Protein AF-A0A4V6J2V9-F1 (afdb_monomer)

Mean predicted aligned error: 12.02 Å

Foldseek 3Di:
DDDDDPPDDPPDDDDDDDDDDDCVPPPPPPPQDEAEAEFEAFPQADDDAQDKDWDQALVVVCNRRNAQGPSSVVRVVVCVVPNDHGYIYHYDYDDPVPWDWFKDKDFPPFADCAWDWKWKAWQNDTQIDTHHSPQGLLNVLVRSQVSVVVRRNHQWHWDQDPVDSNMIMITGSGTDDVQQAIWMFIDDPPDGTDTDGGHDDD

Radius of gyration: 27.89 Å; Cα contacts (8 Å, |Δi|>4): 359; chains: 1; bounding box: 70×54×83 Å

Structure (mmCIF, N/CA/C/O backbone):
data_AF-A0A4V6J2V9-F1
#
_entry.id   AF-A0A4V6J2V9-F1
#
loop_
_atom_site.group_PDB
_atom_site.id
_atom_site.type_symbol
_atom_site.label_atom_id
_atom_site.label_alt_id
_atom_site.label_comp_id
_atom_site.label_asym_id
_atom_site.label_entity_id
_atom_site.label_seq_id
_atom_site.pdbx_PDB_ins_code
_atom_site.Cartn_x
_atom_site.Cartn_y
_atom_site.Cartn_z
_atom_site.occupancy
_atom_site.B_iso_or_equiv
_atom_site.auth_seq_id
_atom_site.auth_comp_id
_atom_site.auth_asym_id
_atom_site.auth_atom_id
_atom_site.pdbx_PDB_model_num
ATOM 1 N N . MET A 1 1 ? 27.457 -11.427 -58.465 1.00 51.00 1 MET A N 1
ATOM 2 C CA . MET A 1 1 ? 27.969 -10.729 -57.265 1.00 51.00 1 MET A CA 1
ATOM 3 C C . MET A 1 1 ? 28.686 -11.756 -56.409 1.00 51.00 1 MET A C 1
ATOM 5 O O . MET A 1 1 ? 28.103 -12.801 -56.154 1.00 51.00 1 MET A O 1
ATOM 9 N N . THR A 1 2 ? 29.940 -11.503 -56.043 1.00 68.25 2 THR A N 1
ATOM 10 C CA . THR A 1 2 ? 30.740 -12.388 -55.181 1.00 68.25 2 THR A CA 1
ATOM 11 C C . THR A 1 2 ? 30.520 -11.987 -53.728 1.00 68.25 2 THR A C 1
ATOM 13 O O . THR A 1 2 ? 30.560 -10.797 -53.429 1.00 68.25 2 THR A O 1
ATOM 16 N N . VAL A 1 3 ? 30.295 -12.952 -52.836 1.00 69.12 3 VAL A N 1
ATOM 17 C CA . VAL A 1 3 ? 30.272 -12.712 -51.385 1.00 69.12 3 VAL A CA 1
ATOM 18 C C . VAL A 1 3 ? 31.686 -12.979 -50.856 1.00 69.12 3 VAL A C 1
ATOM 20 O O . VAL A 1 3 ? 32.130 -14.126 -50.922 1.00 69.12 3 VAL A O 1
ATOM 23 N N . PRO A 1 4 ? 32.442 -11.954 -50.421 1.00 79.19 4 PRO A N 1
ATOM 24 C CA . PRO A 1 4 ? 33.785 -12.152 -49.889 1.00 79.19 4 PRO A CA 1
ATOM 25 C C . PRO A 1 4 ? 33.728 -12.787 -48.492 1.00 79.19 4 PRO A C 1
ATOM 27 O O . PRO A 1 4 ? 32.912 -12.396 -47.660 1.00 79.19 4 PRO A O 1
ATOM 30 N N . PHE A 1 5 ? 34.624 -13.737 -48.221 1.00 80.94 5 PHE A N 1
ATOM 31 C CA . PHE A 1 5 ? 34.831 -14.262 -46.870 1.00 80.94 5 PHE A CA 1
ATOM 32 C C . PHE A 1 5 ? 35.566 -13.224 -46.022 1.00 80.94 5 PHE A C 1
ATOM 34 O O . PHE A 1 5 ? 36.560 -12.649 -46.469 1.00 80.94 5 PHE A O 1
ATOM 41 N N . SER A 1 6 ? 35.086 -12.984 -44.804 1.00 81.19 6 SER A N 1
ATOM 42 C CA . SER A 1 6 ? 35.698 -12.016 -43.887 1.00 81.19 6 SER A CA 1
ATOM 43 C C . SER A 1 6 ? 36.684 -12.676 -42.927 1.00 81.19 6 SER A C 1
ATOM 45 O O . SER A 1 6 ? 37.600 -12.013 -42.442 1.00 81.19 6 SER A O 1
ATOM 47 N N . ARG A 1 7 ? 36.522 -13.977 -42.649 1.00 82.69 7 ARG A N 1
ATOM 48 C CA . ARG A 1 7 ? 37.338 -14.714 -41.671 1.00 82.69 7 ARG A CA 1
ATOM 49 C C . ARG A 1 7 ? 38.039 -15.936 -42.240 1.00 82.69 7 ARG A C 1
ATOM 51 O O . ARG A 1 7 ? 39.027 -16.357 -41.647 1.00 82.69 7 ARG A O 1
ATOM 58 N N . VAL A 1 8 ? 37.572 -16.504 -43.355 1.00 85.56 8 VAL A N 1
ATOM 59 C CA . VAL A 1 8 ? 38.273 -17.610 -44.034 1.00 85.56 8 VAL A CA 1
ATOM 60 C C . VAL A 1 8 ? 39.387 -17.037 -44.923 1.00 85.56 8 VAL A C 1
ATOM 62 O O . VAL A 1 8 ? 39.084 -16.372 -45.916 1.00 85.56 8 VAL A O 1
ATOM 65 N N . PRO A 1 9 ? 40.677 -17.278 -44.613 1.00 83.75 9 PRO A N 1
ATOM 66 C CA . PRO A 1 9 ? 41.780 -16.729 -45.397 1.00 83.75 9 PRO A CA 1
ATOM 67 C C . PRO A 1 9 ? 41.866 -17.363 -46.792 1.00 83.75 9 PRO A C 1
ATOM 69 O O . PRO A 1 9 ? 41.878 -18.585 -46.931 1.00 83.75 9 PRO A O 1
ATOM 72 N N . GLY A 1 10 ? 42.024 -16.546 -47.838 1.00 80.69 10 GLY A N 1
ATOM 73 C CA . GLY A 1 10 ? 42.138 -17.031 -49.226 1.00 80.69 10 GLY A CA 1
ATOM 74 C C . GLY A 1 10 ? 43.414 -17.836 -49.533 1.00 80.69 10 GLY A C 1
ATOM 75 O O . GLY A 1 10 ? 43.549 -18.426 -50.606 1.00 80.69 10 GLY A O 1
ATOM 76 N N . ASN A 1 11 ? 44.372 -17.874 -48.605 1.00 84.25 11 ASN A N 1
ATOM 77 C CA . ASN A 1 11 ? 45.610 -18.642 -48.722 1.00 84.25 11 ASN A CA 1
ATOM 78 C C . ASN A 1 11 ? 45.547 -20.027 -48.051 1.00 84.25 11 ASN A C 1
ATOM 80 O O . ASN A 1 11 ? 46.563 -20.721 -48.030 1.00 84.25 11 ASN 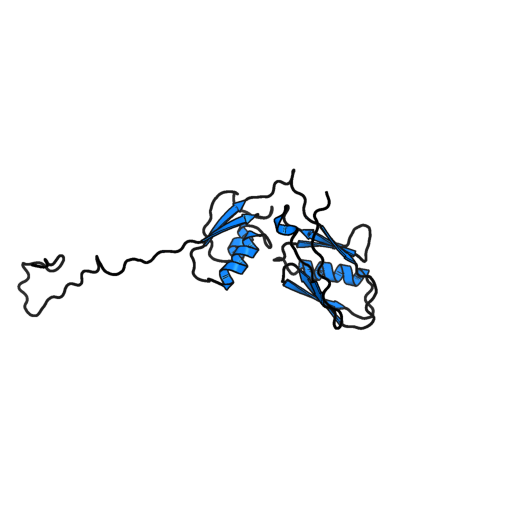A O 1
ATOM 84 N N . LEU A 1 12 ? 44.387 -20.460 -47.546 1.00 81.94 12 LEU A N 1
ATOM 85 C CA . LEU A 1 12 ? 44.215 -21.820 -47.035 1.00 81.94 12 LEU A CA 1
ATOM 86 C C . LEU A 1 12 ? 44.404 -22.856 -48.162 1.00 81.94 12 LEU A C 1
ATOM 88 O O . LEU A 1 12 ? 43.963 -22.659 -49.296 1.00 81.94 12 LEU A O 1
ATOM 92 N N . ARG A 1 13 ? 45.120 -23.946 -47.864 1.00 82.31 13 ARG A N 1
ATOM 93 C CA . ARG A 1 13 ? 45.458 -25.032 -48.817 1.00 82.31 13 ARG A CA 1
ATOM 94 C C . ARG A 1 13 ? 44.990 -26.411 -48.353 1.00 82.31 13 ARG A C 1
ATOM 96 O O . ARG A 1 13 ? 45.115 -27.383 -49.089 1.00 82.31 13 ARG A O 1
ATOM 103 N N . THR A 1 14 ? 44.480 -26.499 -47.132 1.00 84.94 14 THR A N 1
ATOM 104 C CA . THR A 1 14 ? 43.916 -27.714 -46.550 1.00 84.94 14 THR A CA 1
ATOM 105 C C . THR A 1 14 ? 42.562 -28.024 -47.201 1.00 84.94 14 THR A C 1
ATOM 107 O O . THR A 1 14 ? 41.711 -27.135 -47.265 1.00 84.94 14 THR A O 1
ATOM 110 N N . PRO A 1 15 ? 42.358 -29.244 -47.732 1.00 80.56 15 PRO A N 1
ATOM 111 C CA . PRO A 1 15 ? 41.129 -29.608 -48.434 1.00 80.56 15 PRO A CA 1
ATOM 112 C C . PRO A 1 15 ? 39.980 -29.889 -47.454 1.00 80.56 15 PRO A C 1
ATOM 114 O O . PRO A 1 15 ? 40.244 -30.155 -46.284 1.00 80.56 15 PRO A O 1
ATOM 117 N N . LEU A 1 16 ? 38.737 -29.857 -47.970 1.00 75.50 16 LEU A N 1
ATOM 118 C CA . LEU A 1 16 ? 37.466 -30.406 -47.447 1.00 75.50 16 LEU A CA 1
ATOM 119 C C . LEU A 1 16 ? 36.317 -29.416 -47.719 1.00 75.50 16 LEU A C 1
ATOM 121 O O . LEU A 1 16 ? 35.769 -29.433 -48.814 1.00 75.50 16 LEU A O 1
ATOM 125 N N . PHE A 1 17 ? 35.970 -28.535 -46.782 1.00 80.94 17 PHE A N 1
ATOM 126 C CA . PHE A 1 17 ? 35.112 -27.362 -47.002 1.00 80.94 17 PHE A CA 1
ATOM 127 C C . PHE A 1 17 ? 35.194 -26.439 -45.780 1.00 80.94 17 PHE A C 1
ATOM 129 O O . PHE A 1 17 ? 35.362 -26.908 -44.655 1.00 80.94 17 PHE A O 1
ATOM 136 N N . TYR A 1 18 ? 35.060 -25.130 -45.997 1.00 82.38 18 TYR A N 1
ATOM 137 C CA . TYR A 1 18 ? 35.021 -24.119 -44.938 1.00 82.38 18 TYR A CA 1
ATOM 138 C C . TYR A 1 18 ? 33.700 -23.365 -45.013 1.00 82.38 18 TYR A C 1
ATOM 140 O O . TYR A 1 18 ? 33.271 -22.971 -46.096 1.00 82.38 18 TYR A O 1
ATOM 148 N N . VAL A 1 19 ? 33.059 -23.174 -43.863 1.00 84.75 19 VAL A N 1
ATOM 149 C CA . VAL A 1 19 ? 31.794 -22.445 -43.742 1.00 84.75 19 VAL A CA 1
ATOM 150 C C . VAL A 1 19 ? 32.028 -21.242 -42.839 1.00 84.75 19 VAL A C 1
ATOM 152 O O . VAL A 1 19 ? 32.588 -21.384 -41.753 1.00 84.75 19 VAL A O 1
ATOM 155 N N . GLU A 1 20 ? 31.597 -20.063 -43.283 1.00 84.12 20 GLU A N 1
ATOM 156 C CA . GLU A 1 20 ? 31.559 -18.850 -42.469 1.00 84.12 20 GLU A CA 1
ATOM 157 C C . GLU A 1 20 ? 30.103 -18.431 -42.279 1.00 84.12 20 GLU A C 1
ATOM 159 O O . GLU A 1 20 ? 29.337 -18.363 -43.240 1.00 84.12 20 GLU A O 1
ATOM 164 N N . PHE A 1 21 ? 29.730 -18.155 -41.032 1.00 81.88 21 PHE A N 1
ATOM 165 C CA . PHE A 1 21 ? 28.448 -17.550 -40.699 1.00 81.88 21 PHE A CA 1
ATOM 166 C C . PHE A 1 21 ? 28.684 -16.074 -40.385 1.00 81.88 21 PHE A C 1
ATOM 168 O O . PHE A 1 21 ? 29.318 -15.752 -39.376 1.00 81.88 21 PHE A O 1
ATOM 175 N N . ASP A 1 22 ? 28.176 -15.182 -41.238 1.00 82.19 22 ASP A N 1
ATOM 176 C CA . ASP A 1 22 ? 28.130 -13.754 -40.937 1.00 82.19 22 ASP A CA 1
ATOM 177 C C . ASP A 1 22 ? 26.837 -13.418 -40.186 1.00 82.19 22 ASP A C 1
ATOM 179 O O . ASP A 1 22 ? 25.741 -13.414 -40.746 1.00 82.19 22 ASP A O 1
ATOM 183 N N . ASN A 1 23 ? 26.976 -13.141 -38.891 1.00 76.38 23 ASN A N 1
ATOM 184 C CA . ASN A 1 23 ? 25.869 -12.750 -38.021 1.00 76.38 23 ASN A CA 1
ATOM 185 C C . ASN A 1 23 ? 25.668 -11.220 -37.984 1.00 76.38 23 ASN A C 1
ATOM 187 O O . ASN A 1 23 ? 24.878 -10.743 -37.173 1.00 76.38 23 ASN A O 1
ATOM 191 N N . SER A 1 24 ? 26.384 -10.438 -38.810 1.00 74.31 24 SER A N 1
ATOM 192 C CA . SER A 1 24 ? 26.325 -8.965 -38.827 1.00 74.31 24 SER A CA 1
ATOM 193 C C . SER A 1 24 ? 24.927 -8.418 -39.135 1.00 74.31 24 SER A C 1
ATOM 195 O O . SER A 1 24 ? 24.545 -7.371 -38.616 1.00 74.31 24 SER A O 1
ATOM 197 N N . MET A 1 25 ? 24.145 -9.161 -39.923 1.00 72.56 25 MET A N 1
ATOM 198 C CA . MET A 1 25 ? 22.743 -8.872 -40.247 1.00 72.56 25 MET A CA 1
ATOM 199 C C . MET A 1 25 ? 21.754 -9.821 -39.559 1.00 72.56 25 MET A C 1
ATOM 201 O O . MET A 1 25 ? 20.565 -9.824 -39.885 1.00 72.56 25 MET A O 1
ATOM 205 N N . ALA A 1 26 ? 22.208 -10.643 -38.614 1.00 75.81 26 ALA A N 1
ATOM 206 C CA . ALA A 1 26 ? 21.281 -11.405 -37.796 1.00 75.81 26 ALA A CA 1
ATOM 207 C C . ALA A 1 26 ? 20.524 -10.467 -36.859 1.00 75.81 26 ALA A C 1
ATOM 209 O O . ALA A 1 26 ? 21.051 -9.444 -36.425 1.00 75.81 26 ALA A O 1
ATOM 210 N N . ASN A 1 27 ? 19.270 -10.819 -36.577 1.00 65.44 27 ASN A N 1
ATOM 211 C CA . ASN A 1 27 ? 18.327 -9.995 -35.832 1.00 65.44 27 ASN A CA 1
ATOM 212 C C . ASN A 1 27 ? 18.924 -9.467 -34.508 1.00 65.44 27 ASN A C 1
ATOM 214 O O . ASN A 1 27 ? 18.946 -10.164 -33.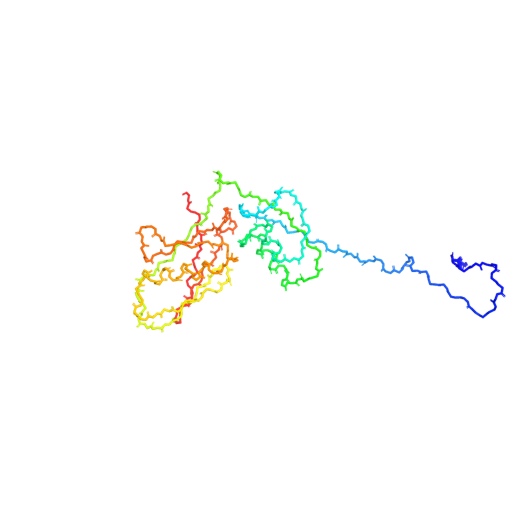497 1.00 65.44 27 ASN A O 1
ATOM 218 N N . THR A 1 28 ? 19.391 -8.218 -34.530 1.00 59.62 28 THR A N 1
ATOM 219 C CA . THR A 1 28 ? 19.955 -7.468 -33.395 1.00 59.62 28 THR A CA 1
ATOM 220 C C . THR A 1 28 ? 18.894 -6.645 -32.665 1.00 59.62 28 THR A C 1
ATOM 222 O O . THR A 1 28 ? 19.217 -5.894 -31.746 1.00 59.62 28 THR A O 1
ATOM 225 N N . ALA A 1 29 ? 17.615 -6.781 -33.031 1.00 59.25 29 ALA A N 1
ATOM 226 C CA . ALA A 1 29 ? 16.523 -6.036 -32.420 1.00 59.25 29 ALA A CA 1
ATOM 227 C C . ALA A 1 29 ? 16.112 -6.629 -31.060 1.00 59.25 29 ALA A C 1
ATOM 229 O O . ALA A 1 29 ? 14.965 -7.009 -30.843 1.00 59.25 29 ALA A O 1
ATOM 230 N N . THR A 1 30 ? 17.032 -6.672 -30.098 1.00 60.28 30 THR A N 1
ATOM 231 C CA . THR A 1 30 ? 16.650 -6.654 -28.683 1.00 60.28 30 THR A CA 1
ATOM 232 C C . THR A 1 30 ? 16.364 -5.207 -28.310 1.00 60.28 30 THR A C 1
ATOM 234 O O . THR A 1 30 ? 17.251 -4.472 -27.879 1.00 60.28 30 THR A O 1
ATOM 237 N N . ALA A 1 31 ? 15.124 -4.763 -28.513 1.00 66.31 31 ALA A N 1
ATOM 238 C CA . ALA A 1 31 ? 14.677 -3.497 -27.954 1.00 66.31 31 ALA A CA 1
ATOM 239 C C . ALA A 1 31 ? 14.536 -3.679 -26.438 1.00 66.31 31 ALA A C 1
ATOM 241 O O . ALA A 1 31 ? 13.509 -4.156 -25.958 1.00 66.31 31 ALA A O 1
ATOM 242 N N . THR A 1 32 ? 15.584 -3.347 -25.679 1.00 69.44 32 THR A N 1
ATOM 243 C CA . THR A 1 32 ? 15.505 -3.317 -24.216 1.00 69.44 32 THR A CA 1
ATOM 244 C C . THR A 1 32 ? 14.481 -2.266 -23.812 1.00 69.44 32 THR A C 1
ATOM 246 O O . THR A 1 32 ? 14.745 -1.064 -23.864 1.00 69.44 32 THR A O 1
ATOM 249 N N . GLN A 1 33 ? 13.293 -2.722 -23.431 1.00 78.12 33 GLN A N 1
ATOM 250 C CA . GLN A 1 33 ? 12.244 -1.856 -22.920 1.00 78.12 33 GLN A CA 1
ATOM 251 C C . GLN A 1 33 ? 12.590 -1.483 -21.481 1.00 78.12 33 GLN A C 1
ATOM 253 O O . GLN A 1 33 ? 12.700 -2.342 -20.605 1.00 78.12 33 GLN A O 1
ATOM 258 N N . ARG A 1 34 ? 12.812 -0.188 -21.257 1.00 87.31 34 ARG A N 1
ATOM 259 C CA . ARG A 1 34 ? 13.075 0.370 -19.933 1.00 87.31 34 ARG A CA 1
ATOM 260 C C . ARG A 1 34 ? 11.824 1.047 -19.421 1.00 87.31 34 ARG A C 1
ATOM 262 O O . ARG A 1 34 ? 11.273 1.915 -20.095 1.00 87.31 34 ARG A O 1
ATOM 269 N N . THR A 1 35 ? 11.442 0.707 -18.202 1.00 89.69 35 THR A N 1
ATOM 270 C CA . THR A 1 35 ? 10.325 1.354 -17.522 1.00 89.69 35 THR A CA 1
ATOM 271 C C . THR A 1 35 ? 10.855 2.334 -16.492 1.00 89.69 35 THR A C 1
ATOM 273 O O . THR A 1 35 ? 11.677 1.976 -15.650 1.00 89.69 35 THR A O 1
ATOM 276 N N . LEU A 1 36 ? 10.345 3.566 -16.527 1.00 91.19 36 LEU A N 1
ATOM 277 C CA . LEU A 1 36 ? 10.579 4.566 -15.491 1.00 91.19 36 LEU A CA 1
ATOM 278 C C . LEU A 1 36 ? 9.324 4.724 -14.628 1.00 91.19 36 LEU A C 1
ATOM 280 O O . LEU A 1 36 ? 8.275 5.147 -15.110 1.00 91.19 36 LEU A O 1
ATOM 284 N N . LEU A 1 37 ? 9.444 4.422 -13.339 1.00 91.06 37 LEU A N 1
ATOM 285 C CA . LEU A 1 37 ? 8.414 4.682 -12.341 1.00 91.06 37 LEU A CA 1
ATOM 286 C C . LEU A 1 37 ? 8.723 6.003 -11.638 1.00 91.06 37 LEU A C 1
ATOM 288 O O . LEU A 1 37 ? 9.765 6.145 -11.000 1.00 91.06 37 LEU A O 1
ATOM 292 N N . ILE A 1 38 ? 7.808 6.964 -11.737 1.00 90.81 38 ILE A N 1
ATOM 293 C CA . ILE A 1 38 ? 7.936 8.270 -11.085 1.00 90.81 38 ILE A CA 1
ATOM 294 C C . I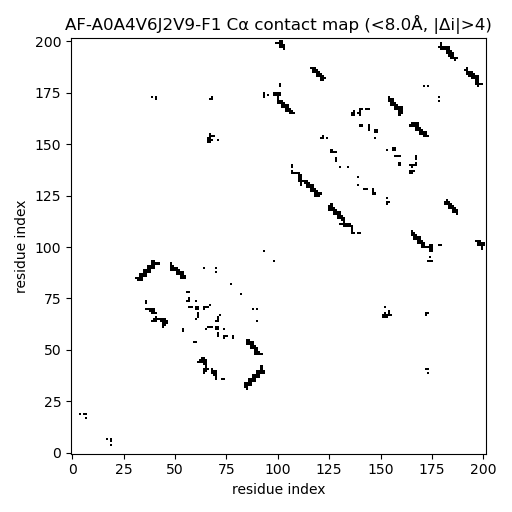LE A 1 38 ? 6.921 8.357 -9.954 1.00 90.81 38 ILE A C 1
ATOM 296 O O . ILE A 1 38 ? 5.731 8.135 -10.171 1.00 90.81 38 ILE A O 1
ATOM 300 N N . GLY A 1 39 ? 7.367 8.709 -8.753 1.00 88.44 39 GLY A N 1
ATOM 301 C CA . GLY A 1 39 ? 6.452 8.830 -7.627 1.00 88.44 39 GLY A CA 1
ATOM 302 C C . GLY A 1 39 ? 7.082 9.388 -6.363 1.00 88.44 39 GLY A C 1
ATOM 303 O O . GLY A 1 39 ? 8.285 9.645 -6.284 1.00 88.44 39 GLY A O 1
ATOM 304 N N . GLN A 1 40 ? 6.227 9.584 -5.369 1.00 86.81 40 GLN A N 1
ATOM 305 C CA . GLN A 1 40 ? 6.610 10.127 -4.077 1.00 86.81 40 GLN A CA 1
ATOM 306 C C . GLN A 1 40 ? 7.350 9.087 -3.222 1.00 86.81 40 GLN A C 1
ATOM 308 O O . GLN A 1 40 ? 6.992 7.903 -3.189 1.00 86.81 40 GLN A O 1
ATOM 313 N N . MET A 1 41 ? 8.352 9.558 -2.481 1.00 87.62 41 MET A N 1
ATOM 314 C CA . MET A 1 41 ? 9.027 8.816 -1.414 1.00 87.62 41 MET A CA 1
ATOM 315 C C . MET A 1 41 ? 8.614 9.330 -0.032 1.00 87.62 41 MET A C 1
ATOM 317 O O . MET A 1 41 ? 8.253 10.494 0.128 1.00 87.62 41 MET A O 1
ATOM 321 N N . LEU A 1 42 ? 8.721 8.470 0.979 1.00 87.06 42 LEU A N 1
ATOM 322 C CA . LEU A 1 42 ? 8.540 8.856 2.374 1.00 87.06 42 LEU A CA 1
ATOM 323 C C . LEU A 1 42 ? 9.792 9.535 2.927 1.00 87.06 42 LEU A C 1
ATOM 325 O O . LEU A 1 42 ? 10.908 9.318 2.456 1.00 87.06 42 LEU A O 1
ATOM 329 N N . ALA A 1 43 ? 9.606 10.279 4.016 1.00 79.06 43 ALA A N 1
ATOM 330 C CA . ALA A 1 43 ? 10.701 10.877 4.773 1.00 79.06 43 ALA A CA 1
ATOM 331 C C . ALA A 1 43 ? 11.734 9.862 5.290 1.00 79.06 43 ALA A C 1
ATOM 333 O O . ALA A 1 43 ? 12.893 10.217 5.465 1.00 79.06 43 ALA A O 1
ATOM 334 N N . ALA A 1 44 ? 11.310 8.616 5.512 1.00 72.75 44 ALA A N 1
ATOM 335 C CA . ALA A 1 44 ? 12.162 7.515 5.951 1.00 72.75 44 ALA A CA 1
ATOM 336 C C . ALA A 1 44 ? 13.023 6.901 4.825 1.00 72.75 44 ALA A C 1
ATOM 338 O O . ALA A 1 44 ? 13.778 5.970 5.087 1.00 72.75 44 ALA A O 1
ATOM 339 N N . GLY A 1 45 ? 12.886 7.362 3.575 1.00 74.12 45 GLY A N 1
ATOM 340 C CA . GLY A 1 45 ? 13.699 6.881 2.460 1.00 74.12 45 GLY A CA 1
ATOM 341 C C . GLY A 1 45 ? 15.151 7.366 2.540 1.00 74.12 45 GLY A C 1
ATOM 342 O O . GLY A 1 45 ? 15.401 8.520 2.876 1.00 74.12 45 GLY A O 1
ATOM 343 N N . SER A 1 46 ? 16.101 6.496 2.195 1.00 75.25 46 SER A N 1
ATOM 344 C CA . SER A 1 46 ? 17.543 6.717 2.383 1.00 75.25 46 SER A CA 1
ATOM 345 C C . SER A 1 46 ? 18.260 7.413 1.221 1.00 75.25 46 SER A C 1
ATOM 347 O O . SER A 1 46 ? 19.359 7.928 1.413 1.00 75.25 46 SER A O 1
ATOM 349 N N . THR A 1 47 ? 17.685 7.440 0.013 1.00 75.94 47 THR A N 1
ATOM 350 C CA . THR A 1 47 ? 18.376 7.989 -1.168 1.00 75.94 47 THR A CA 1
ATOM 351 C C . THR A 1 47 ? 17.977 9.418 -1.508 1.00 75.94 47 THR A C 1
ATOM 353 O O . THR A 1 47 ? 16.853 9.857 -1.250 1.00 75.94 47 THR A O 1
ATOM 356 N N . GLN A 1 48 ? 18.896 10.105 -2.190 1.00 82.19 48 GLN A N 1
ATOM 357 C CA . GLN A 1 48 ? 18.706 11.452 -2.709 1.00 82.19 48 GLN A CA 1
ATOM 358 C C . GLN A 1 48 ? 17.499 11.544 -3.658 1.00 82.19 48 GLN A C 1
ATOM 360 O O . GLN A 1 48 ? 17.195 10.629 -4.428 1.00 82.19 48 GLN A O 1
ATOM 365 N N . VAL A 1 49 ? 16.792 12.667 -3.559 1.00 86.00 49 VAL A N 1
ATOM 366 C CA . VAL A 1 49 ? 15.611 13.000 -4.361 1.00 86.00 49 VAL A CA 1
ATOM 367 C C . VAL A 1 49 ? 16.047 13.442 -5.768 1.00 86.00 49 VAL A C 1
ATOM 369 O O . VAL A 1 49 ? 17.141 13.975 -5.929 1.00 86.00 49 VAL A O 1
ATOM 372 N N . ASN A 1 50 ? 15.194 13.254 -6.779 1.00 86.94 50 ASN A N 1
ATOM 373 C CA . ASN A 1 50 ? 15.389 13.695 -8.170 1.00 86.94 50 ASN A CA 1
ATOM 374 C C . ASN A 1 50 ? 16.566 13.048 -8.924 1.00 86.94 50 ASN A C 1
ATOM 376 O O . ASN A 1 50 ? 16.981 13.556 -9.963 1.00 86.94 50 ASN A O 1
ATOM 380 N N . ILE A 1 51 ? 17.067 11.907 -8.448 1.00 89.88 51 ILE A N 1
ATOM 381 C CA . ILE A 1 51 ? 18.080 11.107 -9.146 1.00 89.88 51 ILE A CA 1
ATOM 382 C C . ILE A 1 51 ? 17.476 9.740 -9.500 1.00 89.88 51 ILE A C 1
ATOM 384 O O . ILE A 1 51 ? 17.016 9.038 -8.593 1.00 89.88 51 ILE A O 1
ATOM 388 N N . PRO A 1 52 ? 17.442 9.348 -10.790 1.00 90.94 52 PRO A N 1
ATOM 389 C CA . PRO A 1 52 ? 16.998 8.021 -11.194 1.00 90.94 52 PRO A CA 1
ATOM 390 C C . PRO A 1 52 ? 17.913 6.918 -10.656 1.00 90.94 52 PRO A C 1
ATOM 392 O O . PRO A 1 52 ? 19.134 7.002 -10.776 1.00 90.94 52 PRO A O 1
ATOM 395 N N . VAL A 1 53 ? 17.323 5.849 -10.122 1.00 92.44 53 VAL A N 1
ATOM 396 C CA . VAL A 1 53 ? 18.057 4.668 -9.641 1.00 92.44 53 VAL A CA 1
ATOM 397 C C . VAL A 1 53 ? 17.457 3.409 -10.254 1.00 92.44 53 VAL A C 1
ATOM 399 O O . VAL A 1 53 ? 16.236 3.244 -10.282 1.00 92.44 53 VAL A O 1
ATOM 402 N N . LYS A 1 54 ? 18.316 2.511 -10.739 1.00 92.94 54 LYS A N 1
ATOM 403 C CA . LYS A 1 54 ? 17.909 1.196 -11.237 1.00 92.94 54 LYS A CA 1
ATOM 404 C C . LYS A 1 54 ? 17.564 0.273 -10.073 1.00 92.94 54 LYS A C 1
ATOM 406 O O . LYS A 1 54 ? 18.317 0.184 -9.106 1.00 92.94 54 LYS A O 1
ATOM 411 N N . VAL A 1 55 ? 16.445 -0.432 -10.181 1.00 92.38 55 VAL A N 1
ATOM 412 C CA . VAL A 1 55 ? 15.934 -1.329 -9.139 1.00 92.38 55 VAL A CA 1
ATOM 413 C C . VAL A 1 55 ? 15.437 -2.636 -9.745 1.00 92.38 55 VAL A C 1
ATOM 415 O O . VAL A 1 55 ? 15.056 -2.691 -10.910 1.00 92.38 55 VAL A O 1
ATOM 418 N N . SER A 1 56 ? 15.445 -3.700 -8.945 1.00 89.75 56 SER A N 1
ATOM 419 C CA . SER A 1 56 ? 15.060 -5.050 -9.383 1.00 89.75 56 SER A CA 1
ATOM 420 C C . SER A 1 56 ? 13.975 -5.698 -8.521 1.00 89.75 56 SER A C 1
ATOM 422 O O . SER A 1 56 ? 13.420 -6.726 -8.902 1.00 89.75 56 SER A O 1
ATOM 424 N N . SER A 1 57 ? 13.633 -5.125 -7.363 1.00 91.25 57 SER A N 1
ATOM 425 C CA . SER A 1 57 ? 12.652 -5.714 -6.446 1.00 91.25 57 SER A CA 1
ATOM 426 C C . SER A 1 57 ? 11.835 -4.664 -5.701 1.00 91.25 57 SER A C 1
ATOM 428 O O . SER A 1 57 ? 12.319 -3.569 -5.402 1.00 91.25 57 SER A O 1
ATOM 430 N N . ALA A 1 58 ? 10.594 -5.018 -5.357 1.00 91.50 58 ALA A N 1
ATOM 431 C CA . ALA A 1 58 ? 9.744 -4.192 -4.502 1.00 91.50 58 ALA A CA 1
ATOM 432 C C . ALA A 1 58 ? 10.386 -3.920 -3.131 1.00 91.50 58 ALA A C 1
ATOM 434 O O . ALA A 1 58 ? 10.359 -2.782 -2.667 1.00 91.50 58 ALA A O 1
ATOM 435 N N . ASN A 1 59 ? 11.044 -4.919 -2.529 1.00 91.31 59 ASN A N 1
ATOM 436 C CA . ASN A 1 59 ? 11.743 -4.754 -1.250 1.00 91.31 59 ASN A CA 1
ATOM 437 C C . ASN A 1 59 ? 12.873 -3.722 -1.343 1.00 91.31 59 ASN A C 1
ATOM 439 O O . ASN A 1 59 ? 12.928 -2.826 -0.502 1.00 91.31 59 ASN A O 1
ATOM 443 N N . GLY A 1 60 ? 13.693 -3.778 -2.399 1.00 90.44 60 GLY A N 1
ATOM 444 C CA . GLY A 1 60 ? 14.732 -2.775 -2.639 1.00 90.44 60 GLY A CA 1
ATOM 445 C C . GLY A 1 60 ? 14.135 -1.377 -2.803 1.00 90.44 60 GLY A C 1
ATOM 446 O O . GLY A 1 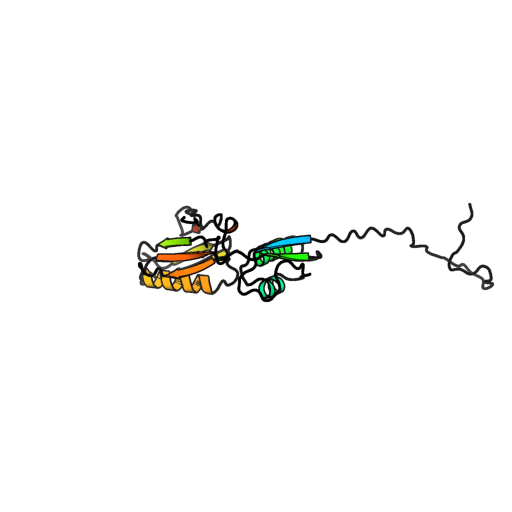60 ? 14.584 -0.428 -2.170 1.00 90.44 60 GLY A O 1
ATOM 447 N N . VAL A 1 61 ? 13.039 -1.237 -3.555 1.00 91.31 61 VAL A N 1
ATOM 448 C CA . VAL A 1 61 ? 12.323 0.048 -3.647 1.00 91.31 61 VAL A CA 1
ATOM 449 C C . VAL A 1 61 ? 11.797 0.498 -2.283 1.00 91.31 61 VAL A C 1
ATOM 451 O O . VAL A 1 61 ? 11.843 1.690 -1.987 1.00 91.31 61 VAL A O 1
ATOM 454 N N . SER A 1 62 ? 11.328 -0.417 -1.438 1.00 90.88 62 SER A N 1
ATOM 455 C CA . SER A 1 62 ? 10.813 -0.113 -0.099 1.00 90.88 62 SER A CA 1
ATOM 456 C C . SER A 1 62 ? 11.897 0.399 0.855 1.00 90.88 62 SER A C 1
ATOM 458 O O . SER A 1 62 ? 11.641 1.318 1.628 1.00 90.88 62 SER A O 1
ATOM 460 N N . GLU A 1 63 ? 13.115 -0.138 0.771 1.00 90.06 63 GLU A N 1
ATOM 461 C CA . GLU A 1 63 ? 14.264 0.314 1.562 1.00 90.06 63 GLU A CA 1
ATOM 462 C C . GLU A 1 63 ? 14.718 1.691 1.107 1.00 90.06 63 GLU A C 1
ATOM 464 O O . GLU A 1 63 ? 14.948 2.587 1.917 1.00 90.06 63 GLU A O 1
ATOM 469 N N . LEU A 1 64 ? 14.780 1.884 -0.211 1.00 89.69 64 LEU A N 1
ATOM 470 C CA . LEU A 1 64 ? 15.199 3.155 -0.752 1.00 89.69 64 LEU A CA 1
ATOM 471 C C . LEU A 1 64 ? 14.121 4.209 -0.448 1.00 89.69 64 LEU A C 1
ATOM 473 O O . LEU A 1 64 ? 14.482 5.288 0.004 1.00 89.69 64 LEU A O 1
ATOM 477 N N . THR A 1 65 ? 12.837 3.972 -0.748 1.00 88.38 65 THR A N 1
ATOM 478 C CA . THR A 1 65 ? 11.748 4.987 -0.764 1.00 88.38 65 THR A CA 1
ATOM 479 C C . THR A 1 65 ? 10.895 5.041 0.503 1.00 88.38 65 THR A C 1
ATOM 481 O O . THR A 1 65 ? 10.086 5.959 0.650 1.00 88.38 65 THR A O 1
ATOM 484 N N . GLY A 1 66 ? 11.066 4.081 1.408 1.00 88.88 66 GLY A N 1
ATOM 485 C CA . GLY A 1 66 ? 10.215 3.857 2.572 1.00 88.88 66 GLY A CA 1
ATOM 486 C C . GLY A 1 66 ? 9.042 2.910 2.283 1.00 88.88 66 GLY A C 1
ATOM 487 O O . GLY A 1 66 ? 8.385 2.977 1.241 1.00 88.88 66 GLY A O 1
ATOM 488 N N . LYS A 1 67 ? 8.739 2.034 3.249 1.00 88.88 67 LYS A N 1
ATOM 489 C CA . LYS A 1 67 ? 7.648 1.053 3.142 1.00 88.88 67 LYS A CA 1
ATOM 490 C C . LYS A 1 67 ? 6.268 1.711 3.105 1.00 88.88 67 LYS A C 1
ATOM 492 O O . LYS A 1 67 ? 5.882 2.465 4.005 1.00 88.88 67 LYS A O 1
ATOM 497 N N . GLY A 1 68 ? 5.500 1.356 2.079 1.00 85.56 68 GLY A N 1
ATOM 498 C CA . GLY A 1 68 ? 4.166 1.908 1.824 1.00 85.56 68 GLY A CA 1
ATOM 499 C C . GLY A 1 68 ? 4.181 3.282 1.151 1.00 85.56 68 GLY A C 1
ATOM 500 O O . GLY A 1 68 ? 3.169 3.974 1.176 1.00 85.56 68 GLY A O 1
ATOM 501 N N . SER A 1 69 ? 5.312 3.680 0.559 1.00 88.44 69 SER A N 1
ATOM 502 C CA . SER A 1 69 ? 5.367 4.811 -0.369 1.00 88.44 69 SER A CA 1
ATOM 503 C C . SER A 1 69 ? 4.595 4.509 -1.666 1.00 88.44 69 SER A C 1
ATOM 505 O O . SER A 1 69 ? 4.343 3.347 -2.007 1.00 88.44 69 SER A O 1
ATOM 507 N N . GLN A 1 70 ? 4.260 5.543 -2.441 1.00 86.62 70 GLN A N 1
ATOM 508 C CA . GLN A 1 70 ? 3.645 5.370 -3.762 1.00 86.62 70 GLN A CA 1
ATOM 509 C C . GLN A 1 70 ? 4.560 4.573 -4.685 1.00 86.62 70 GLN A C 1
ATOM 511 O O . GLN A 1 70 ? 4.081 3.665 -5.356 1.00 86.62 70 GLN A O 1
ATOM 516 N N . LEU A 1 71 ? 5.866 4.852 -4.688 1.00 89.38 71 LEU A N 1
ATOM 517 C CA . LEU A 1 71 ? 6.812 4.092 -5.505 1.00 89.38 71 LEU A CA 1
ATOM 518 C C . LEU A 1 71 ? 6.898 2.622 -5.095 1.00 89.38 71 LEU A C 1
ATOM 520 O O . LEU A 1 71 ? 6.978 1.759 -5.966 1.00 89.38 71 LEU A O 1
ATOM 524 N N . HIS A 1 72 ? 6.813 2.318 -3.798 1.00 90.88 72 HIS A N 1
ATOM 525 C CA . HIS A 1 72 ? 6.721 0.939 -3.327 1.00 90.88 72 HIS A CA 1
ATOM 526 C C . HIS A 1 72 ? 5.456 0.246 -3.858 1.00 90.88 72 HIS A C 1
ATOM 528 O O . HIS A 1 72 ? 5.528 -0.875 -4.365 1.00 90.88 72 HIS A O 1
ATOM 534 N N . GLY A 1 73 ? 4.307 0.929 -3.810 1.00 89.50 73 GLY A N 1
ATOM 535 C CA . GLY A 1 73 ? 3.052 0.431 -4.377 1.00 89.50 73 GLY A CA 1
ATOM 536 C C . GLY A 1 73 ? 3.112 0.238 -5.897 1.00 89.50 73 GLY A C 1
ATOM 537 O O . GLY A 1 73 ? 2.701 -0.808 -6.395 1.00 89.50 73 GLY A O 1
ATOM 538 N N . MET A 1 74 ? 3.679 1.203 -6.628 1.00 88.88 74 MET A N 1
ATOM 539 C CA . MET A 1 74 ? 3.862 1.143 -8.083 1.00 88.88 74 MET A CA 1
ATOM 540 C C . MET A 1 74 ? 4.760 -0.023 -8.483 1.00 88.88 74 MET A C 1
ATOM 542 O O . MET A 1 74 ? 4.388 -0.792 -9.361 1.00 88.88 74 MET A O 1
ATOM 546 N N . MET A 1 75 ? 5.897 -0.198 -7.806 1.00 92.06 75 MET A N 1
ATOM 547 C CA . MET A 1 75 ? 6.804 -1.317 -8.058 1.00 92.06 75 MET A CA 1
ATOM 548 C C . MET A 1 75 ? 6.127 -2.661 -7.774 1.00 92.06 75 MET A C 1
ATOM 550 O O . MET A 1 75 ? 6.217 -3.584 -8.578 1.00 92.06 75 MET A O 1
ATOM 554 N N . THR A 1 76 ? 5.400 -2.765 -6.658 1.00 91.00 76 THR A N 1
ATOM 555 C CA . THR A 1 76 ? 4.670 -3.988 -6.288 1.00 91.00 76 THR A CA 1
ATOM 556 C C . THR A 1 76 ? 3.588 -4.339 -7.309 1.00 91.00 76 THR A C 1
ATOM 558 O O . THR A 1 76 ? 3.376 -5.513 -7.604 1.00 91.00 76 THR A O 1
ATOM 561 N N . ALA A 1 77 ? 2.884 -3.342 -7.849 1.00 89.62 77 ALA A N 1
ATOM 562 C CA . ALA A 1 77 ? 1.889 -3.552 -8.895 1.00 89.62 77 ALA A CA 1
ATOM 563 C C . ALA A 1 77 ? 2.542 -3.909 -10.238 1.00 89.62 77 ALA A C 1
ATOM 565 O O . ALA A 1 77 ? 2.088 -4.833 -10.905 1.00 89.62 77 ALA A O 1
ATOM 566 N N . TYR A 1 78 ? 3.623 -3.220 -10.605 1.00 90.38 78 TYR A N 1
ATOM 567 C CA . TYR A 1 78 ? 4.352 -3.452 -11.849 1.00 90.38 78 TYR A CA 1
ATOM 568 C C . TYR A 1 78 ? 4.932 -4.868 -11.906 1.00 90.38 78 TYR A C 1
ATOM 570 O O . TYR A 1 78 ? 4.718 -5.587 -12.877 1.00 90.38 78 TYR A O 1
ATOM 578 N N . GLN A 1 79 ? 5.583 -5.309 -10.828 1.00 90.19 79 GLN A N 1
ATOM 579 C CA . GLN A 1 79 ? 6.254 -6.608 -10.769 1.00 90.19 79 GLN A CA 1
ATOM 580 C C . GLN A 1 79 ? 5.284 -7.803 -10.810 1.00 90.19 79 GLN A C 1
ATOM 582 O O . GLN A 1 79 ? 5.703 -8.919 -11.095 1.00 90.19 79 GLN A O 1
ATOM 587 N N . LYS A 1 80 ? 3.981 -7.589 -10.569 1.00 89.94 80 LYS A N 1
ATOM 588 C CA . LYS A 1 80 ? 2.943 -8.611 -10.804 1.00 89.94 80 LYS A CA 1
ATOM 589 C C . LYS A 1 80 ? 2.629 -8.816 -12.285 1.00 89.94 80 LYS A C 1
ATOM 591 O O . LYS A 1 80 ? 2.134 -9.880 -12.640 1.00 89.94 80 LYS A O 1
ATOM 596 N N . ASN A 1 81 ? 2.880 -7.806 -13.114 1.00 89.00 81 ASN A N 1
ATOM 597 C CA . ASN A 1 81 ? 2.615 -7.843 -14.549 1.00 89.00 81 ASN A CA 1
ATOM 598 C C . ASN A 1 81 ? 3.872 -8.220 -15.338 1.00 89.00 81 ASN A C 1
ATOM 600 O O . ASN A 1 81 ? 3.778 -8.964 -16.307 1.00 89.00 81 ASN A O 1
ATOM 604 N N . ASP A 1 82 ? 5.034 -7.716 -14.917 1.00 88.50 82 ASP A N 1
ATOM 605 C CA . ASP A 1 82 ? 6.314 -7.971 -15.570 1.00 88.50 82 ASP A CA 1
ATOM 606 C C . ASP A 1 82 ? 7.429 -8.151 -14.533 1.00 88.50 82 ASP A C 1
ATOM 608 O O . ASP A 1 82 ? 7.836 -7.216 -13.836 1.00 88.50 82 ASP A O 1
ATOM 612 N N . THR A 1 83 ? 7.924 -9.382 -14.429 1.00 86.12 83 THR A N 1
ATOM 613 C CA . THR A 1 83 ? 8.970 -9.769 -13.477 1.00 86.12 83 THR A CA 1
ATOM 614 C C . THR A 1 83 ? 10.388 -9.576 -14.013 1.00 86.12 83 THR A C 1
ATOM 616 O O . THR A 1 83 ? 11.330 -9.704 -13.232 1.00 86.12 83 THR A O 1
ATOM 619 N N . ALA A 1 84 ? 10.564 -9.316 -15.314 1.00 84.75 84 ALA A N 1
ATOM 620 C CA . ALA A 1 84 ? 11.864 -9.346 -15.992 1.00 84.75 84 ALA A CA 1
ATOM 621 C C . ALA A 1 84 ? 12.291 -7.999 -16.604 1.00 84.75 84 ALA A C 1
ATOM 623 O O . ALA A 1 84 ? 13.440 -7.869 -17.029 1.00 84.75 84 ALA A O 1
ATOM 624 N N . ALA A 1 85 ? 11.410 -6.997 -16.639 1.00 84.31 85 ALA A N 1
ATOM 625 C CA . ALA A 1 85 ? 11.741 -5.675 -17.162 1.00 84.31 85 ALA A CA 1
ATOM 626 C C . ALA A 1 85 ? 12.884 -4.970 -16.420 1.00 84.31 85 ALA A C 1
ATOM 628 O O . ALA A 1 85 ? 13.069 -5.076 -15.204 1.00 84.31 85 ALA A O 1
ATOM 629 N N . GLU A 1 86 ? 13.606 -4.141 -17.173 1.00 89.88 86 GLU A N 1
ATOM 630 C CA . GLU A 1 86 ? 14.547 -3.184 -16.614 1.00 89.88 86 GLU A CA 1
ATOM 631 C C . GLU A 1 86 ? 13.784 -1.981 -16.038 1.00 89.88 86 GLU A C 1
ATOM 633 O O . GLU A 1 86 ? 13.249 -1.154 -16.781 1.00 89.88 86 GLU A O 1
ATOM 638 N N . ILE A 1 87 ? 13.757 -1.868 -14.707 1.00 92.69 87 ILE A N 1
ATOM 639 C CA . ILE A 1 87 ? 12.974 -0.848 -14.002 1.00 92.69 87 ILE A CA 1
ATOM 640 C C . ILE A 1 87 ? 13.892 0.196 -13.366 1.00 92.69 87 ILE A C 1
ATOM 642 O O . ILE A 1 87 ? 14.852 -0.108 -12.652 1.00 92.69 87 ILE A O 1
ATOM 646 N N . TRP A 1 88 ? 13.551 1.455 -13.601 1.00 93.44 88 TRP A N 1
ATOM 647 C CA . TRP A 1 88 ? 14.165 2.626 -13.000 1.00 93.44 88 TRP A CA 1
ATOM 648 C C . TRP A 1 88 ? 13.124 3.363 -12.166 1.00 93.44 88 TRP A C 1
ATOM 650 O O . TRP A 1 88 ? 11.959 3.447 -12.549 1.00 93.44 88 TRP A O 1
ATOM 660 N N . ILE A 1 89 ? 13.536 3.916 -11.029 1.00 92.81 89 ILE A N 1
ATOM 661 C CA . ILE A 1 89 ? 12.682 4.764 -10.196 1.00 92.81 89 ILE A CA 1
ATOM 662 C C . ILE A 1 89 ? 13.219 6.191 -10.182 1.00 92.81 89 ILE A C 1
ATOM 664 O O . ILE A 1 89 ? 14.410 6.404 -9.962 1.00 92.81 89 ILE A O 1
ATOM 668 N N . LEU A 1 90 ? 12.337 7.169 -10.369 1.00 91.38 90 LEU A N 1
ATOM 669 C CA . LEU A 1 90 ? 12.601 8.580 -10.107 1.00 91.38 90 LEU A CA 1
ATOM 670 C C . LEU A 1 90 ? 11.698 9.040 -8.970 1.00 91.38 90 LEU A C 1
ATOM 672 O O . LEU A 1 90 ? 10.476 8.896 -9.000 1.00 91.38 90 LEU A O 1
ATOM 676 N N . ARG A 1 91 ? 12.326 9.592 -7.943 1.00 90.12 91 ARG A N 1
ATOM 677 C CA . ARG A 1 91 ? 11.675 9.856 -6.669 1.00 90.12 91 ARG A CA 1
ATOM 678 C C . ARG A 1 91 ? 11.617 11.338 -6.421 1.00 90.12 91 ARG A C 1
ATOM 680 O O . ARG A 1 91 ? 12.634 12.013 -6.559 1.00 90.12 91 ARG A O 1
ATOM 687 N N . TRP A 1 92 ? 10.474 11.799 -5.953 1.00 87.62 92 TRP A N 1
ATOM 688 C CA . TRP A 1 92 ? 10.310 13.155 -5.456 1.00 87.62 92 TRP A CA 1
ATOM 689 C C . TRP A 1 92 ? 9.734 13.126 -4.034 1.00 87.62 92 TRP A C 1
ATOM 691 O O . TRP A 1 92 ? 9.202 12.103 -3.598 1.00 87.62 92 TRP A O 1
ATOM 701 N N . ARG A 1 93 ? 9.890 14.212 -3.276 1.00 83.38 93 ARG A N 1
ATOM 702 C CA . ARG A 1 93 ? 9.436 14.307 -1.881 1.00 83.38 93 ARG A CA 1
ATOM 703 C C . ARG A 1 93 ? 8.345 15.359 -1.755 1.00 83.38 93 ARG A C 1
ATOM 705 O O . ARG A 1 93 ? 8.390 16.368 -2.451 1.00 83.38 93 ARG A O 1
ATOM 712 N N . ASP A 1 94 ? 7.385 15.106 -0.880 1.00 76.25 94 ASP A N 1
ATOM 713 C CA . ASP A 1 94 ? 6.348 16.069 -0.547 1.00 76.25 94 ASP A CA 1
ATOM 714 C C . ASP A 1 94 ? 6.922 17.313 0.147 1.00 76.25 94 ASP A C 1
ATOM 716 O O . ASP A 1 94 ? 7.882 17.243 0.916 1.00 76.25 94 ASP A O 1
ATOM 720 N N . ASP A 1 95 ? 6.313 18.465 -0.134 1.00 74.25 95 ASP A N 1
ATOM 721 C CA . ASP A 1 95 ? 6.598 19.697 0.592 1.00 74.25 95 ASP A CA 1
ATOM 722 C C . ASP A 1 95 ? 5.773 19.716 1.885 1.00 74.25 95 ASP A C 1
ATOM 724 O O . ASP A 1 95 ? 4.547 19.870 1.871 1.00 74.25 95 ASP A O 1
ATOM 728 N N . SER A 1 96 ? 6.453 19.553 3.021 1.00 67.69 96 SER A N 1
ATOM 729 C CA . SER A 1 96 ? 5.822 19.541 4.340 1.00 67.69 96 SER A CA 1
ATOM 730 C C . SER A 1 96 ? 5.157 20.865 4.727 1.00 67.69 96 SER A C 1
ATOM 732 O O . SER A 1 96 ? 4.331 20.848 5.642 1.00 67.69 96 SER A O 1
ATOM 734 N N . GLY A 1 97 ? 5.513 21.981 4.076 1.00 66.81 97 GLY A N 1
ATOM 735 C CA . GLY A 1 97 ? 4.968 23.313 4.355 1.00 66.81 97 GLY A CA 1
ATOM 736 C C . GLY A 1 97 ? 3.647 23.612 3.643 1.00 66.81 97 GLY A C 1
ATOM 737 O O . GLY A 1 97 ? 2.818 24.332 4.189 1.00 66.81 97 GLY A O 1
ATOM 738 N N . SER A 1 98 ? 3.425 23.037 2.457 1.00 68.62 98 SER A N 1
ATOM 739 C CA . SER A 1 98 ? 2.235 23.306 1.632 1.00 68.6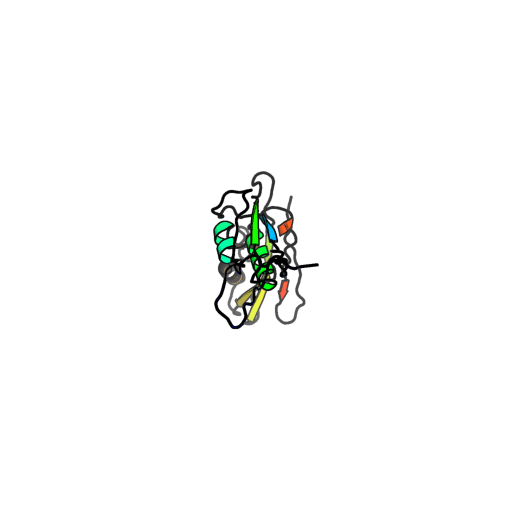2 98 SER A CA 1
ATOM 740 C C . SER A 1 98 ? 1.255 22.129 1.559 1.00 68.62 98 SER A C 1
ATOM 742 O O . SER A 1 98 ? 0.074 22.322 1.269 1.00 68.62 98 SER A O 1
ATOM 744 N N . MET A 1 99 ? 1.708 20.901 1.837 1.00 71.25 99 MET A N 1
ATOM 745 C CA . MET A 1 99 ? 0.880 19.705 1.682 1.00 71.25 99 MET A CA 1
ATOM 746 C C . MET A 1 99 ? 0.416 19.136 3.028 1.00 71.25 99 MET A C 1
ATOM 748 O O . MET A 1 99 ? 1.200 18.952 3.963 1.00 71.25 99 MET A O 1
ATOM 752 N N . VAL A 1 100 ? -0.867 18.781 3.107 1.00 77.31 100 VAL A N 1
ATOM 753 C CA . VAL A 1 100 ? -1.493 18.161 4.286 1.00 77.31 100 VAL A CA 1
ATOM 754 C C . VAL A 1 100 ? -1.709 16.666 4.034 1.00 77.31 100 VAL A C 1
ATOM 756 O O . VAL A 1 100 ? -2.056 16.244 2.927 1.00 77.31 100 VAL A O 1
ATOM 759 N N . ALA A 1 101 ? -1.473 15.844 5.059 1.00 79.31 101 ALA A N 1
ATOM 760 C CA . ALA A 1 101 ? -1.783 14.418 5.009 1.00 79.31 101 ALA A CA 1
ATOM 761 C C . ALA A 1 101 ? -3.299 14.222 5.138 1.00 79.31 101 ALA A C 1
ATOM 763 O O . ALA A 1 101 ? -3.910 14.751 6.067 1.00 79.31 101 ALA A O 1
ATOM 764 N N . ALA A 1 102 ? -3.911 13.454 4.232 1.00 80.25 102 ALA A N 1
ATOM 765 C CA . ALA A 1 102 ? -5.336 13.160 4.349 1.00 80.25 102 ALA A CA 1
ATOM 766 C C . ALA A 1 102 ? -5.611 12.343 5.617 1.00 80.25 102 ALA A C 1
ATOM 768 O O . ALA A 1 102 ? -4.826 11.460 5.988 1.00 80.25 102 ALA A O 1
ATOM 769 N N . LYS A 1 103 ? -6.755 12.619 6.243 1.00 83.19 103 LYS A N 1
ATOM 770 C CA . LYS A 1 103 ? -7.216 11.926 7.443 1.00 83.19 103 LYS A CA 1
ATOM 771 C C . LYS A 1 103 ? -8.587 11.306 7.213 1.00 83.19 103 LYS A C 1
ATOM 773 O O . LYS A 1 103 ? -9.409 11.809 6.451 1.00 83.19 103 LYS A O 1
ATOM 778 N N . GLY A 1 104 ? -8.824 10.170 7.846 1.00 82.62 104 GLY A N 1
ATOM 779 C CA . GLY A 1 104 ? -10.101 9.472 7.823 1.00 82.62 104 GLY A CA 1
ATOM 780 C C . GLY A 1 104 ? -10.314 8.780 9.154 1.00 82.62 104 GLY A C 1
ATOM 781 O O . GLY A 1 104 ? -9.351 8.421 9.815 1.00 82.62 104 GLY A O 1
ATOM 782 N N . SER A 1 105 ? -11.560 8.592 9.570 1.00 84.75 105 SER A N 1
ATOM 783 C CA . SER A 1 105 ? -11.856 7.939 10.843 1.00 84.75 105 SER A CA 1
ATOM 784 C C . SER A 1 105 ? -12.788 6.747 10.670 1.00 84.75 105 SER A C 1
ATOM 786 O O . SER A 1 105 ? -13.683 6.730 9.819 1.00 84.75 105 SER A O 1
ATOM 788 N N . ILE A 1 106 ? -12.561 5.730 11.496 1.00 85.69 106 ILE A N 1
ATOM 789 C CA . ILE A 1 106 ? -13.399 4.545 11.628 1.00 85.69 106 ILE A CA 1
ATOM 790 C C . ILE A 1 106 ? -13.856 4.487 13.079 1.00 85.69 106 ILE A C 1
ATOM 792 O O . ILE A 1 106 ? -13.053 4.269 13.980 1.00 85.69 106 ILE A O 1
ATOM 796 N N . LYS A 1 107 ? -15.155 4.681 13.300 1.00 86.69 107 LYS A N 1
ATOM 797 C CA . LYS A 1 107 ? -15.767 4.580 14.624 1.00 86.69 107 LYS A CA 1
ATOM 798 C C . LYS A 1 107 ? -16.312 3.172 14.854 1.00 86.69 107 LYS A C 1
ATOM 800 O O . LYS A 1 107 ? -17.110 2.687 14.047 1.00 86.69 107 LYS A O 1
ATOM 805 N N . VAL A 1 108 ? -15.930 2.544 15.963 1.00 86.25 108 VAL A N 1
ATOM 806 C CA . VAL A 1 108 ? -16.537 1.302 16.454 1.00 86.25 108 VAL A CA 1
ATOM 807 C C . VAL A 1 108 ? -17.786 1.679 17.245 1.00 86.25 108 VAL A C 1
ATOM 809 O O . VAL A 1 108 ? -17.715 2.066 18.403 1.00 86.25 108 VAL A O 1
ATOM 812 N N . ALA A 1 109 ? -18.946 1.629 16.588 1.00 83.94 109 ALA A N 1
ATOM 813 C CA . ALA A 1 109 ? -20.181 2.188 17.143 1.00 83.94 109 ALA A CA 1
ATOM 814 C C . ALA A 1 109 ? -20.761 1.398 18.330 1.00 83.94 109 ALA A C 1
ATOM 816 O O . ALA A 1 109 ? -21.473 1.972 19.149 1.00 83.94 109 ALA A O 1
ATOM 817 N N . SER A 1 110 ? -20.500 0.093 18.408 1.00 81.81 110 SER A N 1
ATOM 818 C CA . SER A 1 110 ? -21.034 -0.775 19.456 1.00 81.81 110 SER A CA 1
ATOM 819 C C . SER A 1 110 ? -20.115 -1.963 19.713 1.00 81.81 110 SER A C 1
ATOM 821 O O . SER A 1 110 ? -19.301 -2.332 18.865 1.00 81.81 110 SER A O 1
ATOM 823 N N . GLN A 1 111 ? -20.293 -2.590 20.874 1.00 82.38 111 GLN A N 1
ATOM 824 C CA . GLN A 1 111 ? -19.714 -3.893 21.186 1.00 82.38 111 GLN A CA 1
ATOM 825 C C . GLN A 1 111 ? -20.228 -4.965 20.213 1.00 82.38 111 GLN A C 1
ATOM 827 O O . GLN A 1 111 ? -21.333 -4.855 19.667 1.00 82.38 111 GLN A O 1
ATOM 832 N N . 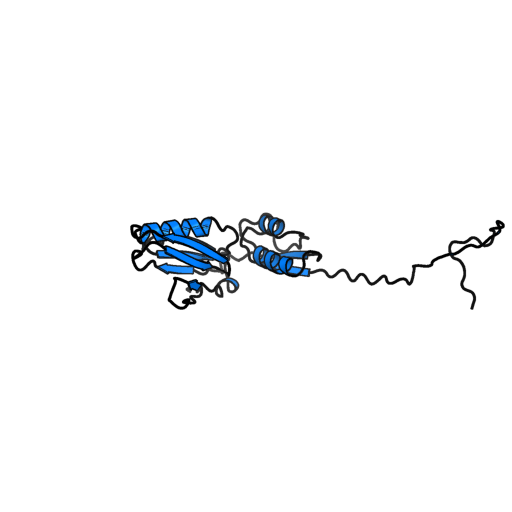ALA A 1 112 ? -19.415 -5.994 19.976 1.00 81.81 112 ALA A N 1
ATOM 833 C CA . ALA A 1 112 ? -19.804 -7.116 19.135 1.00 81.81 112 ALA A CA 1
ATOM 834 C C . ALA A 1 112 ? -20.879 -7.964 19.830 1.00 81.81 112 ALA A C 1
ATOM 836 O O . ALA A 1 112 ? -20.698 -8.404 20.960 1.00 81.81 112 ALA A O 1
ATOM 837 N N . SER A 1 113 ? -21.996 -8.222 19.146 1.00 82.12 113 SER A N 1
ATOM 838 C CA . SER A 1 113 ? -23.079 -9.056 19.694 1.00 82.12 113 SER A CA 1
ATOM 839 C C . SER A 1 113 ? -22.731 -10.547 19.728 1.00 82.12 113 SER A C 1
ATOM 841 O O . SER A 1 113 ? -23.325 -11.301 20.490 1.00 82.12 113 SER A O 1
ATOM 843 N N . GLN A 1 114 ? -21.792 -10.980 18.885 1.00 82.50 114 GLN A N 1
ATOM 844 C CA . GLN A 1 114 ? -21.284 -12.348 18.803 1.00 82.50 114 GLN A CA 1
ATOM 845 C C . GLN A 1 114 ? -19.811 -12.317 18.399 1.00 82.50 114 GLN A C 1
ATOM 847 O O . GLN A 1 114 ? -19.354 -11.360 17.767 1.00 82.50 114 GLN A O 1
ATOM 852 N N . THR A 1 115 ? -19.083 -13.381 18.728 1.00 87.69 115 THR A N 1
ATOM 853 C CA . THR A 1 115 ? -17.707 -13.561 18.260 1.00 87.69 115 THR A CA 1
ATOM 854 C C . THR A 1 115 ? -17.683 -13.682 16.738 1.00 87.69 115 THR A C 1
ATOM 856 O O . THR A 1 115 ? -18.446 -14.449 16.151 1.00 87.69 115 THR A O 1
ATOM 859 N N . GLY A 1 116 ? -16.790 -12.941 16.091 1.00 87.50 116 GLY A N 1
ATOM 860 C CA . GLY A 1 116 ? -16.690 -12.909 14.638 1.00 87.50 116 GLY A CA 1
ATOM 861 C C . GLY A 1 116 ? -15.391 -12.285 14.148 1.00 87.50 116 GLY A C 1
ATOM 862 O O . GLY A 1 116 ? -14.482 -11.998 14.923 1.00 87.50 116 GLY A O 1
ATOM 863 N N . VAL A 1 117 ? -15.299 -12.077 12.834 1.00 87.12 117 VAL A N 1
ATOM 864 C CA . VAL A 1 117 ? -14.126 -11.468 12.196 1.00 87.12 117 VAL A CA 1
ATOM 865 C C . VAL A 1 117 ? -14.542 -10.209 11.449 1.00 87.12 117 VAL A C 1
ATOM 867 O O . VAL A 1 117 ? -15.383 -10.249 10.550 1.00 87.12 117 VAL A O 1
ATOM 870 N N . ILE A 1 118 ? -13.910 -9.088 11.783 1.00 85.06 118 ILE A N 1
ATOM 871 C CA . ILE A 1 118 ? -14.007 -7.843 11.024 1.00 85.06 118 ILE A CA 1
ATOM 872 C C . ILE A 1 118 ? -12.995 -7.913 9.880 1.00 85.06 118 ILE A C 1
ATOM 874 O O . ILE A 1 118 ? -11.799 -8.083 10.119 1.00 85.06 118 ILE A O 1
ATOM 878 N N . SER A 1 119 ? -13.466 -7.771 8.637 1.00 85.88 119 SER A N 1
ATOM 879 C CA . SER A 1 119 ? -12.607 -7.653 7.453 1.00 85.88 119 SER A CA 1
ATOM 880 C C . SER A 1 119 ? -12.640 -6.221 6.924 1.00 85.88 119 SER A C 1
ATOM 882 O O . SER A 1 119 ? -13.631 -5.781 6.337 1.00 85.88 119 SER A O 1
ATOM 884 N N . LEU A 1 120 ? -11.548 -5.494 7.148 1.00 85.19 120 LEU A N 1
ATOM 885 C CA . LEU A 1 120 ? -11.347 -4.121 6.700 1.00 85.19 120 LEU A CA 1
ATOM 886 C C . LEU A 1 120 ? -10.409 -4.106 5.492 1.00 85.19 120 LEU A C 1
ATOM 888 O O . LEU A 1 120 ? -9.311 -4.648 5.554 1.00 85.19 120 LEU A O 1
ATOM 892 N N . TYR A 1 121 ? -10.812 -3.463 4.403 1.00 83.62 121 TYR A N 1
ATOM 893 C CA . TYR A 1 121 ? -9.960 -3.248 3.240 1.00 83.62 121 TYR A CA 1
ATOM 894 C C . TYR A 1 121 ? -9.413 -1.824 3.255 1.00 83.62 121 TYR A C 1
ATOM 896 O O . TYR A 1 121 ? -10.171 -0.854 3.188 1.00 83.62 121 TYR A O 1
ATOM 904 N N . LEU A 1 122 ? -8.088 -1.717 3.328 1.00 82.31 122 LEU A N 1
ATOM 905 C CA . LEU A 1 122 ? -7.330 -0.471 3.257 1.00 82.31 122 LEU A CA 1
ATOM 906 C C . LEU A 1 122 ? -6.442 -0.534 2.015 1.00 82.31 122 LEU A C 1
ATOM 908 O O . LEU A 1 122 ? -5.621 -1.442 1.907 1.00 82.31 122 LEU A O 1
ATOM 912 N N . ALA A 1 123 ? -6.597 0.399 1.071 1.00 77.00 123 ALA A N 1
ATOM 913 C CA . ALA A 1 123 ? -5.787 0.426 -0.157 1.00 77.00 123 ALA A CA 1
ATOM 914 C C . ALA A 1 123 ? -5.803 -0.907 -0.948 1.00 77.00 123 ALA A C 1
ATOM 916 O O . ALA A 1 123 ? -4.781 -1.342 -1.472 1.00 77.0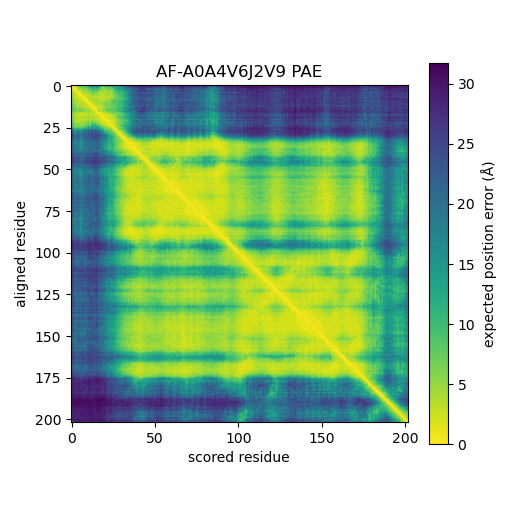0 123 ALA A O 1
ATOM 917 N N . GLY A 1 124 ? -6.941 -1.614 -0.962 1.00 76.00 124 GLY A N 1
ATOM 918 C CA . GLY A 1 124 ? -7.063 -2.941 -1.587 1.00 76.00 124 GLY A CA 1
ATOM 919 C C . GLY A 1 124 ? -6.435 -4.100 -0.796 1.00 76.00 124 GLY A C 1
ATOM 920 O O . GLY A 1 124 ? -6.523 -5.247 -1.224 1.00 76.00 124 GLY A O 1
ATOM 921 N N . THR A 1 125 ? -5.845 -3.841 0.374 1.00 84.12 125 THR A N 1
ATOM 922 C CA . THR A 1 125 ? -5.277 -4.864 1.263 1.00 84.12 125 THR A CA 1
ATOM 923 C C . THR A 1 125 ? -6.248 -5.199 2.389 1.00 84.12 125 THR A C 1
ATOM 925 O O . THR A 1 125 ? -6.762 -4.309 3.066 1.00 84.12 125 THR A O 1
ATOM 928 N N . ARG A 1 126 ? -6.475 -6.496 2.620 1.00 87.56 126 ARG A N 1
ATOM 929 C CA . ARG A 1 126 ? -7.356 -6.992 3.683 1.00 87.56 126 ARG A CA 1
ATOM 930 C C . ARG A 1 126 ? -6.636 -7.021 5.036 1.00 87.56 126 ARG A C 1
ATOM 932 O O . ARG A 1 126 ? -5.621 -7.699 5.192 1.00 87.56 126 ARG A O 1
ATOM 939 N N . VAL A 1 127 ? -7.209 -6.345 6.024 1.00 87.00 127 VAL A N 1
ATOM 940 C CA . VAL A 1 127 ? -6.856 -6.390 7.446 1.00 87.00 127 VAL A CA 1
ATOM 941 C C . VAL A 1 127 ? -7.980 -7.119 8.174 1.00 87.00 127 VAL A C 1
ATOM 943 O O . VAL A 1 127 ? -9.139 -6.714 8.094 1.00 87.00 127 VAL A O 1
ATOM 946 N N . GLN A 1 128 ? -7.649 -8.224 8.839 1.00 88.38 128 GLN A N 1
ATOM 947 C CA . GLN A 1 128 ? -8.620 -9.040 9.567 1.00 88.38 128 GLN A CA 1
ATOM 948 C C . GLN A 1 128 ? -8.354 -8.959 11.063 1.00 88.38 128 GLN A C 1
ATOM 950 O O . GLN A 1 128 ? -7.205 -9.059 11.495 1.00 88.38 128 GLN A O 1
ATOM 955 N N . LEU A 1 129 ? -9.426 -8.797 11.830 1.00 88.81 129 LEU A N 1
ATOM 956 C CA . LEU A 1 129 ? -9.398 -8.785 13.283 1.00 88.81 129 LEU A CA 1
ATOM 957 C C . LEU A 1 129 ? -10.501 -9.702 13.805 1.00 88.81 129 LEU A C 1
ATOM 959 O O . LEU A 1 129 ? -11.671 -9.509 13.476 1.00 88.81 129 LEU A O 1
ATOM 963 N N . THR A 1 130 ? -10.124 -10.683 14.618 1.00 88.62 130 THR A N 1
ATOM 964 C CA . THR A 1 130 ? -11.081 -11.474 15.394 1.00 88.62 130 THR A CA 1
ATOM 965 C C . THR A 1 130 ? -11.536 -10.648 16.587 1.00 88.62 130 THR A C 1
ATOM 967 O O . THR A 1 130 ? -10.702 -10.077 17.285 1.00 88.62 130 THR A O 1
ATOM 970 N N . VAL A 1 131 ? -12.845 -10.584 16.798 1.00 88.50 131 VAL A N 1
ATOM 971 C CA . VAL A 1 131 ? -13.480 -9.853 17.894 1.00 88.50 131 VAL A CA 1
ATOM 972 C C . VAL A 1 131 ? -14.347 -10.822 18.682 1.00 88.50 131 VAL A C 1
ATOM 974 O O . VAL A 1 131 ? -15.089 -11.609 18.090 1.00 88.50 131 VAL A O 1
ATOM 977 N N . LEU A 1 132 ? -14.250 -10.767 20.004 1.00 88.38 132 LEU A N 1
ATOM 978 C CA . LEU A 1 132 ? -15.053 -11.541 20.943 1.00 88.38 132 LEU A CA 1
ATOM 979 C C . LEU A 1 132 ? -16.281 -10.740 21.379 1.00 88.38 132 LEU A C 1
ATOM 981 O O . LEU A 1 132 ? -16.255 -9.512 21.430 1.00 88.38 132 LEU A O 1
ATOM 985 N N . ALA A 1 133 ? -17.350 -11.437 21.773 1.00 86.00 133 ALA A N 1
ATOM 986 C CA . ALA A 1 133 ? -18.545 -10.783 22.313 1.00 86.00 133 ALA A CA 1
ATOM 987 C C . ALA A 1 133 ? -18.270 -9.972 23.595 1.00 86.00 133 ALA A C 1
ATOM 989 O O . ALA A 1 133 ? -19.063 -9.111 23.950 1.00 86.00 133 ALA A O 1
ATOM 990 N N . THR A 1 134 ? -17.157 -10.226 24.288 1.00 89.12 134 THR A N 1
ATOM 991 C CA . THR A 1 134 ? -16.727 -9.512 25.50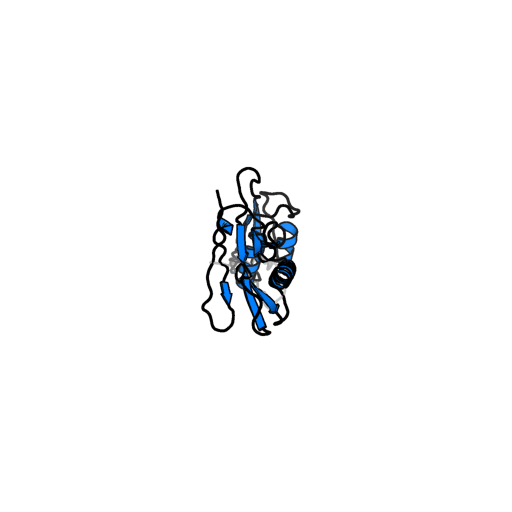1 1.00 89.12 134 THR A CA 1
ATOM 992 C C . THR A 1 134 ? -15.861 -8.282 25.221 1.00 89.12 134 THR A C 1
ATOM 994 O O . THR A 1 134 ? -15.590 -7.526 26.151 1.00 89.12 134 THR A O 1
ATOM 997 N N . ASP A 1 135 ? -15.402 -8.081 23.981 1.00 87.38 135 ASP A N 1
ATOM 998 C CA . ASP A 1 135 ? -14.487 -6.986 23.659 1.00 87.38 135 ASP A CA 1
ATOM 999 C C . ASP A 1 135 ? -15.222 -5.645 23.644 1.00 87.38 135 ASP A C 1
ATOM 1001 O O . ASP A 1 135 ? -16.167 -5.422 22.882 1.00 87.38 135 ASP A O 1
ATOM 1005 N N . THR A 1 136 ? -14.749 -4.708 24.458 1.00 89.38 136 THR A N 1
ATOM 1006 C CA . THR A 1 136 ? -15.249 -3.332 24.459 1.00 89.38 136 THR A CA 1
ATOM 1007 C C . THR A 1 136 ? -14.860 -2.605 23.162 1.00 89.38 136 THR A C 1
ATOM 1009 O O . THR A 1 136 ? -13.819 -2.909 22.568 1.00 89.38 136 THR A O 1
ATOM 1012 N N . PRO A 1 137 ? -15.619 -1.581 22.724 1.00 87.38 137 PRO A N 1
ATOM 1013 C CA . PRO A 1 137 ? -15.265 -0.782 21.546 1.00 87.38 137 PRO A CA 1
ATOM 1014 C C . PRO A 1 137 ? -13.833 -0.222 21.573 1.00 87.38 137 PRO A C 1
ATOM 1016 O O . PRO A 1 137 ? -13.165 -0.197 20.540 1.00 87.38 137 PRO A O 1
ATOM 1019 N N . ALA A 1 138 ? -13.329 0.149 22.754 1.00 89.19 138 ALA A N 1
ATOM 1020 C CA . ALA A 1 138 ? -11.961 0.634 22.933 1.00 89.19 138 ALA A CA 1
ATOM 1021 C C . ALA A 1 138 ? -10.900 -0.465 22.728 1.00 89.19 138 ALA A C 1
ATOM 1023 O O . ALA A 1 138 ? -9.854 -0.223 22.116 1.00 89.19 138 ALA A O 1
ATOM 1024 N N . GLN A 1 139 ? -11.172 -1.692 23.184 1.00 89.69 139 GLN A N 1
ATOM 1025 C CA . GLN A 1 139 ? -10.302 -2.847 22.933 1.00 89.69 139 GLN A CA 1
ATOM 1026 C C . GLN A 1 139 ? -10.276 -3.201 21.443 1.00 89.69 139 GLN A C 1
ATOM 1028 O O . GLN A 1 139 ? -9.199 -3.420 20.890 1.00 89.69 139 GLN A O 1
ATOM 1033 N N . ILE A 1 140 ? -11.431 -3.162 20.771 1.00 87.50 140 ILE A N 1
ATOM 1034 C CA . ILE A 1 140 ? -11.532 -3.398 19.323 1.00 87.50 140 ILE A CA 1
ATOM 1035 C C . ILE A 1 140 ? -10.752 -2.332 18.547 1.00 87.50 140 ILE A C 1
ATOM 1037 O O . ILE A 1 140 ? -9.981 -2.676 17.651 1.00 87.50 140 ILE A O 1
ATOM 1041 N N . ALA A 1 141 ? -10.901 -1.049 18.893 1.00 88.69 141 ALA A N 1
ATOM 1042 C CA . ALA A 1 141 ? -10.170 0.044 18.252 1.00 88.69 141 ALA A CA 1
ATOM 1043 C C . ALA A 1 141 ? -8.649 -0.117 18.414 1.00 88.69 141 ALA A C 1
ATOM 1045 O O . ALA A 1 141 ? -7.902 -0.027 17.437 1.00 88.69 141 ALA A O 1
ATOM 1046 N N . THR A 1 142 ? -8.193 -0.446 19.624 1.00 90.88 142 THR A N 1
ATOM 1047 C CA . THR A 1 142 ? -6.771 -0.686 19.918 1.00 90.88 142 THR A CA 1
ATOM 1048 C C . THR A 1 142 ? -6.231 -1.892 19.146 1.00 90.88 142 THR A C 1
ATOM 1050 O O . THR A 1 142 ? -5.163 -1.824 18.532 1.00 90.88 142 THR A O 1
ATOM 1053 N N . ALA A 1 143 ? -6.984 -2.993 19.111 1.00 90.25 143 ALA A N 1
ATOM 1054 C CA . ALA A 1 143 ? -6.601 -4.193 18.378 1.00 90.25 143 ALA A CA 1
ATOM 1055 C C . ALA A 1 143 ? -6.590 -3.965 16.856 1.00 90.25 143 ALA A C 1
ATOM 1057 O O . ALA A 1 143 ? -5.723 -4.497 16.158 1.00 90.25 143 ALA A O 1
ATOM 1058 N N . LEU A 1 144 ? -7.490 -3.125 16.336 1.00 88.38 144 LEU A N 1
ATOM 1059 C CA . LEU A 1 144 ? -7.509 -2.732 14.928 1.00 88.38 144 LEU A CA 1
ATOM 1060 C C . LEU A 1 144 ? -6.275 -1.899 14.566 1.00 88.38 144 LEU A C 1
ATOM 1062 O O . LEU A 1 144 ? -5.636 -2.177 13.552 1.00 88.38 144 LEU A O 1
ATOM 1066 N N . VAL A 1 145 ? -5.887 -0.935 15.408 1.00 91.81 145 VAL A N 1
ATOM 1067 C CA . VAL A 1 145 ? -4.644 -0.163 15.233 1.00 91.81 145 VAL A CA 1
ATOM 1068 C C . VAL A 1 145 ? -3.431 -1.094 15.197 1.00 91.81 145 VAL A C 1
ATOM 1070 O O . VAL A 1 145 ? -2.611 -0.996 14.284 1.00 91.81 145 VAL A O 1
ATOM 1073 N N . ALA A 1 146 ? -3.350 -2.058 16.118 1.00 91.69 146 ALA A N 1
ATOM 1074 C CA . ALA A 1 146 ? -2.270 -3.041 16.139 1.00 91.69 146 ALA A CA 1
ATOM 1075 C C . ALA A 1 146 ? -2.257 -3.932 14.881 1.00 91.69 146 ALA A C 1
ATOM 1077 O O . ALA A 1 146 ? -1.193 -4.211 14.323 1.00 91.69 146 ALA A O 1
ATOM 1078 N N . ALA A 1 147 ? -3.425 -4.364 14.397 1.00 90.19 147 ALA A N 1
ATOM 1079 C CA . ALA A 1 147 ? -3.541 -5.155 13.173 1.00 90.19 147 ALA A CA 1
ATOM 1080 C C . ALA A 1 147 ? -3.098 -4.369 11.926 1.00 90.19 147 ALA A C 1
ATOM 1082 O O . ALA A 1 147 ? -2.433 -4.931 11.053 1.00 90.19 147 ALA A O 1
ATOM 1083 N N . ILE A 1 148 ? -3.415 -3.072 11.859 1.00 90.44 148 ILE A N 1
ATOM 1084 C CA . ILE A 1 148 ? -2.977 -2.178 10.778 1.00 90.44 148 ILE A CA 1
ATOM 1085 C C . ILE A 1 148 ? -1.464 -1.948 10.851 1.00 90.44 148 ILE A C 1
ATOM 1087 O O . ILE A 1 148 ? -0.784 -2.064 9.834 1.00 90.44 148 ILE A O 1
ATOM 1091 N N . ALA A 1 149 ? -0.913 -1.703 12.043 1.00 90.00 149 ALA A N 1
ATOM 1092 C CA . ALA A 1 149 ? 0.519 -1.465 12.237 1.00 90.00 149 ALA A CA 1
ATOM 1093 C C . ALA A 1 149 ? 1.397 -2.655 11.803 1.00 90.00 149 ALA A C 1
ATOM 1095 O O . ALA A 1 149 ? 2.503 -2.456 11.302 1.00 90.00 149 ALA A O 1
ATOM 1096 N N . LYS A 1 150 ? 0.890 -3.894 11.913 1.00 89.25 150 LYS A N 1
ATOM 1097 C CA . LYS A 1 150 ? 1.571 -5.105 11.410 1.00 89.25 150 LYS A CA 1
ATOM 1098 C C . LYS A 1 150 ? 1.701 -5.145 9.882 1.00 89.25 150 LYS A C 1
ATOM 1100 O O . LYS A 1 150 ? 2.544 -5.871 9.362 1.00 89.25 150 LYS A O 1
ATOM 1105 N N . LYS A 1 151 ? 0.870 -4.405 9.144 1.00 88.50 151 LYS A N 1
ATOM 1106 C CA . LYS A 1 151 ? 0.900 -4.331 7.676 1.00 88.50 151 LYS A CA 1
ATOM 1107 C C . LYS A 1 151 ? 1.682 -3.093 7.238 1.00 88.50 151 LYS A C 1
ATOM 1109 O O . LYS A 1 151 ? 1.115 -2.090 6.810 1.00 88.50 151 LYS A O 1
ATOM 1114 N N . THR A 1 152 ? 3.008 -3.183 7.320 1.00 86.19 152 THR A N 1
ATOM 1115 C CA . THR A 1 152 ? 3.927 -2.056 7.067 1.00 86.19 152 THR A CA 1
ATOM 1116 C C . THR A 1 152 ? 3.846 -1.480 5.656 1.00 86.19 152 THR A C 1
ATOM 1118 O O . THR A 1 152 ? 4.219 -0.326 5.450 1.00 86.19 152 THR A O 1
ATOM 1121 N N . ASP A 1 153 ? 3.336 -2.256 4.702 1.00 85.12 153 ASP A N 1
ATOM 1122 C CA . ASP A 1 153 ? 3.253 -1.881 3.288 1.00 85.12 153 ASP A CA 1
ATOM 1123 C C . ASP A 1 153 ? 2.050 -0.988 2.973 1.00 85.12 153 ASP A C 1
ATOM 1125 O O . ASP A 1 153 ? 1.953 -0.450 1.871 1.00 85.12 153 ASP A O 1
ATOM 1129 N N . LEU A 1 154 ? 1.139 -0.795 3.933 1.00 86.56 154 LEU A N 1
ATOM 1130 C CA . LEU A 1 154 ? -0.002 0.095 3.763 1.00 86.56 154 LEU A CA 1
ATOM 1131 C C . LEU A 1 154 ? 0.455 1.558 3.616 1.00 86.56 154 LEU A C 1
ATOM 1133 O O . LEU A 1 154 ? 1.367 1.988 4.330 1.00 86.56 154 LEU A O 1
ATOM 1137 N N . PRO A 1 155 ? -0.216 2.357 2.766 1.00 85.44 155 PRO A N 1
ATOM 1138 C CA . PRO A 1 155 ? 0.069 3.784 2.596 1.00 85.44 155 PRO A CA 1
ATOM 1139 C C . PRO A 1 155 ? -0.519 4.664 3.715 1.00 85.44 155 PRO A C 1
ATOM 1141 O O . PRO A 1 155 ? -0.463 5.889 3.637 1.00 85.44 155 PRO A O 1
ATOM 1144 N N . VAL A 1 156 ? -1.098 4.058 4.756 1.00 87.31 156 VAL A N 1
ATOM 1145 C CA . VAL A 1 156 ? -1.738 4.740 5.888 1.00 87.31 156 VAL A CA 1
ATOM 1146 C C . VAL A 1 156 ? -1.157 4.249 7.211 1.00 87.31 156 VAL A C 1
ATOM 1148 O O . VAL A 1 156 ? -0.757 3.091 7.334 1.00 87.31 156 VAL A O 1
ATOM 1151 N N . THR A 1 157 ? -1.122 5.130 8.202 1.00 88.62 157 THR A N 1
ATOM 1152 C CA . THR A 1 157 ? -0.920 4.811 9.617 1.00 88.62 157 THR A CA 1
ATOM 1153 C C . THR A 1 157 ? -2.250 4.918 10.353 1.00 88.62 157 THR A C 1
ATOM 1155 O O . THR A 1 157 ? -3.153 5.628 9.915 1.00 88.62 157 THR A O 1
ATOM 1158 N N . ALA A 1 158 ? -2.382 4.189 11.459 1.00 89.25 158 ALA A N 1
ATOM 1159 C CA . ALA A 1 158 ? -3.570 4.209 12.301 1.00 89.25 158 ALA A CA 1
ATOM 1160 C C . ALA A 1 158 ? -3.186 4.576 13.733 1.00 89.25 158 ALA A C 1
ATOM 1162 O O . ALA A 1 158 ? -2.164 4.108 14.234 1.00 89.25 158 ALA A O 1
ATOM 1163 N N . ALA A 1 159 ? -4.020 5.372 14.389 1.00 89.56 159 ALA A N 1
ATOM 1164 C CA . ALA A 1 159 ? -3.932 5.679 15.808 1.00 89.56 159 ALA A CA 1
ATOM 1165 C C . ALA A 1 159 ? -5.341 5.735 16.408 1.00 89.56 159 ALA A C 1
ATOM 1167 O O . ALA A 1 159 ? -6.310 6.018 15.705 1.00 89.56 159 ALA A O 1
ATOM 1168 N N . VAL A 1 160 ? -5.470 5.460 17.705 1.00 88.81 160 VAL A N 1
ATOM 1169 C CA . VAL A 1 160 ? -6.721 5.753 18.417 1.00 88.81 160 VAL A CA 1
ATOM 1170 C C . VAL A 1 160 ? -6.831 7.270 18.548 1.00 88.81 160 VAL A C 1
ATOM 1172 O O . VAL A 1 160 ? -5.840 7.941 18.845 1.00 88.81 160 VAL A O 1
ATOM 1175 N N . LYS A 1 161 ? -8.015 7.816 18.279 1.00 87.19 161 LYS A N 1
ATOM 1176 C CA . LYS A 1 161 ? -8.250 9.256 18.324 1.00 87.19 161 LYS A CA 1
ATOM 1177 C C . LYS A 1 161 ? -8.105 9.756 19.765 1.00 87.19 161 LYS A C 1
ATOM 1179 O O . LYS A 1 161 ? -8.590 9.123 20.699 1.00 87.19 161 LYS A O 1
ATOM 1184 N N . SER A 1 162 ? -7.439 10.892 19.957 1.00 79.94 162 SER A N 1
ATOM 1185 C CA . SER A 1 162 ? -7.147 11.424 21.297 1.00 79.94 162 SER A CA 1
ATOM 1186 C C . SER A 1 162 ? -8.392 11.861 22.076 1.00 79.94 162 SER A C 1
ATOM 1188 O O . SER A 1 162 ? -8.368 11.868 23.302 1.00 79.94 162 SER A O 1
ATOM 1190 N N . ASP A 1 163 ? -9.475 12.206 21.377 1.00 83.62 163 ASP A N 1
ATOM 1191 C CA . ASP A 1 163 ? -10.749 12.659 21.946 1.00 83.62 163 ASP A CA 1
ATOM 1192 C C . ASP A 1 163 ? -11.825 11.556 22.007 1.00 83.62 163 ASP A C 1
ATOM 1194 O O . ASP A 1 163 ? -12.911 11.795 22.533 1.00 83.62 163 ASP A O 1
ATOM 1198 N N . ALA A 1 164 ? -11.550 10.355 21.481 1.00 82.81 164 ALA A N 1
ATOM 1199 C CA . ALA A 1 164 ? -12.510 9.254 21.427 1.00 82.81 164 ALA A CA 1
ATOM 1200 C C . ALA A 1 164 ? -11.812 7.884 21.385 1.00 82.81 164 ALA A C 1
ATOM 1202 O O . ALA A 1 164 ? -11.194 7.506 20.389 1.00 82.81 164 ALA A O 1
ATOM 1203 N N . THR A 1 165 ? -11.972 7.096 22.452 1.00 84.69 165 THR A N 1
ATOM 1204 C CA . THR A 1 165 ? -11.338 5.772 22.598 1.00 84.69 165 THR A CA 1
ATOM 1205 C C . THR A 1 165 ? -11.946 4.691 21.699 1.00 84.69 165 THR A C 1
ATOM 1207 O O . THR A 1 165 ? -11.328 3.652 21.487 1.00 84.69 165 THR A O 1
ATOM 1210 N N . ASP A 1 166 ? -13.134 4.935 21.141 1.00 84.50 166 ASP A N 1
ATOM 1211 C CA . ASP A 1 166 ? -13.862 4.045 20.226 1.00 84.50 166 ASP A CA 1
ATOM 1212 C C . ASP A 1 166 ? -13.576 4.330 18.740 1.00 84.50 166 ASP A C 1
ATOM 1214 O O . ASP A 1 166 ? -14.131 3.677 17.850 1.00 84.50 166 ASP A O 1
ATOM 1218 N N . THR A 1 167 ? -12.729 5.321 18.450 1.00 85.44 167 THR A N 1
ATOM 1219 C CA . THR A 1 167 ? -12.506 5.823 17.096 1.00 85.44 167 THR A CA 1
ATOM 1220 C C . THR A 1 167 ? -11.046 5.662 16.689 1.00 85.44 167 THR A C 1
ATOM 1222 O O . THR A 1 167 ? -10.130 6.119 17.366 1.00 85.44 167 THR A O 1
ATOM 1225 N N . VAL A 1 168 ? -10.827 5.033 15.536 1.00 86.56 168 VAL A N 1
ATOM 1226 C CA . VAL A 1 168 ? -9.513 4.883 14.904 1.00 86.56 168 VAL A CA 1
ATOM 1227 C C . VAL A 1 168 ? -9.348 5.966 13.845 1.00 86.56 168 VAL A C 1
ATOM 1229 O O . VAL A 1 168 ? -10.111 6.012 12.880 1.00 86.56 168 VAL A O 1
ATOM 1232 N N . GLU A 1 169 ? -8.355 6.833 14.013 1.00 89.50 169 GLU A N 1
ATOM 1233 C CA . GLU A 1 169 ? -7.925 7.804 13.010 1.00 89.50 169 GLU A CA 1
ATOM 1234 C C . GLU A 1 169 ? -6.863 7.170 12.102 1.00 89.50 169 GLU A C 1
ATOM 1236 O O . GLU A 1 169 ? -5.836 6.662 12.550 1.00 89.50 169 GLU A O 1
ATOM 1241 N N . LEU A 1 170 ? -7.128 7.198 10.803 1.00 88.25 170 LEU A N 1
ATOM 1242 C CA . LEU A 1 170 ? -6.225 6.806 9.739 1.00 88.25 170 LEU A CA 1
ATOM 1243 C C . LEU A 1 170 ? -5.612 8.063 9.139 1.00 88.25 170 LEU A C 1
ATOM 1245 O O . LEU A 1 170 ? -6.329 8.929 8.638 1.00 88.25 170 LEU A O 1
ATOM 1249 N N . THR A 1 171 ? -4.290 8.136 9.153 1.00 86.69 171 THR A N 1
ATOM 1250 C CA . THR A 1 171 ? -3.536 9.222 8.532 1.00 86.69 171 THR A CA 1
ATOM 1251 C C . THR A 1 171 ? -2.751 8.663 7.358 1.00 86.69 171 THR A C 1
ATOM 1253 O O . THR A 1 171 ? -2.080 7.639 7.464 1.00 86.69 171 THR A O 1
ATOM 1256 N N . ALA A 1 172 ? -2.836 9.315 6.207 1.00 86.44 172 ALA A N 1
ATOM 1257 C CA . ALA A 1 172 ? -1.985 8.986 5.078 1.00 86.44 172 ALA A CA 1
ATOM 1258 C C . ALA A 1 172 ? -0.502 9.187 5.429 1.00 86.44 172 ALA A C 1
ATOM 1260 O O . ALA A 1 172 ? -0.123 10.217 5.981 1.00 86.44 172 ALA A O 1
ATOM 1261 N N . LYS A 1 173 ? 0.359 8.233 5.057 1.00 85.12 173 LYS A N 1
ATOM 1262 C CA . LYS A 1 173 ? 1.816 8.379 5.220 1.00 85.12 173 LYS A CA 1
ATOM 1263 C C . LYS A 1 173 ? 2.399 9.483 4.334 1.00 85.12 173 LYS A C 1
ATOM 1265 O O . LYS A 1 173 ? 3.494 9.964 4.601 1.00 85.12 173 LYS A O 1
ATOM 1270 N N . MET A 1 174 ? 1.686 9.833 3.269 1.00 80.06 174 MET A N 1
ATOM 1271 C CA . MET A 1 174 ? 2.117 10.746 2.220 1.00 80.06 174 MET A CA 1
ATOM 1272 C C . MET A 1 174 ? 1.109 11.873 2.058 1.00 80.06 174 MET A C 1
ATOM 1274 O O . MET A 1 174 ? -0.091 11.673 2.264 1.00 80.06 174 MET A O 1
ATOM 127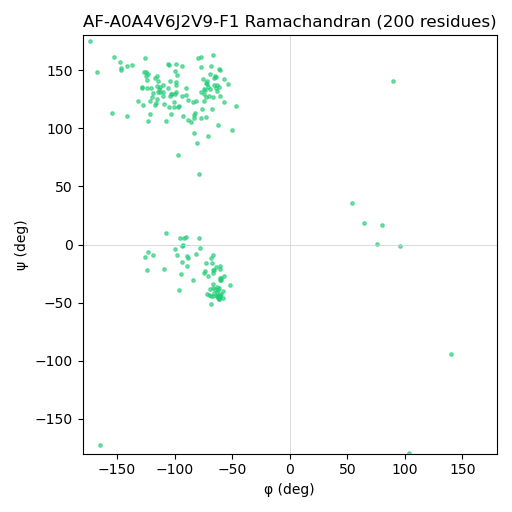8 N N . ARG A 1 175 ? 1.594 13.048 1.671 1.00 81.00 175 ARG A N 1
ATOM 1279 C CA . ARG A 1 175 ? 0.776 14.252 1.532 1.00 81.00 175 ARG A CA 1
ATOM 1280 C C . ARG A 1 175 ? 0.405 14.500 0.064 1.00 81.00 175 ARG A C 1
ATOM 1282 O O . ARG A 1 175 ? 1.161 14.170 -0.852 1.00 81.00 175 ARG A O 1
ATOM 1289 N N . GLY A 1 176 ? -0.762 15.105 -0.157 1.00 65.81 176 GLY A N 1
ATOM 1290 C CA . GLY A 1 176 ? -1.236 15.514 -1.486 1.00 65.81 176 GLY A CA 1
ATOM 1291 C C . GLY A 1 176 ? -2.320 14.625 -2.118 1.00 65.81 176 GLY A C 1
ATOM 1292 O O . GLY A 1 176 ? -2.796 13.650 -1.538 1.00 65.81 176 GLY A O 1
ATOM 1293 N N . PHE A 1 177 ? -2.726 15.001 -3.337 1.00 53.78 177 PHE A N 1
ATOM 1294 C CA . PHE A 1 177 ? -3.950 14.535 -4.012 1.00 53.78 177 PHE A CA 1
ATOM 1295 C C . PHE A 1 177 ? -4.028 13.018 -4.255 1.00 53.78 177 PHE A C 1
ATOM 1297 O O . PHE A 1 177 ? -5.117 12.447 -4.262 1.00 53.78 177 PHE A O 1
ATOM 1304 N N . TRP A 1 178 ? -2.883 12.344 -4.409 1.00 56.62 178 TRP A N 1
ATOM 1305 C CA . TRP A 1 178 ? -2.829 10.899 -4.667 1.00 56.62 178 TRP A CA 1
ATOM 1306 C C . TRP A 1 178 ? -3.482 10.058 -3.562 1.00 56.62 178 TRP A C 1
ATOM 1308 O O . TRP A 1 178 ? -4.008 8.981 -3.834 1.00 56.62 178 TRP A O 1
ATOM 1318 N N . VAL A 1 179 ? -3.487 10.544 -2.318 1.00 55.34 179 VAL A N 1
ATOM 1319 C CA . VAL A 1 179 ? -4.018 9.789 -1.175 1.00 55.34 179 VAL A CA 1
ATOM 1320 C C . VAL A 1 179 ? -5.492 10.105 -0.875 1.00 55.34 179 VAL A C 1
ATOM 1322 O O . VAL A 1 179 ? -6.171 9.322 -0.211 1.00 55.34 179 VAL A O 1
ATOM 1325 N N . THR A 1 180 ? -6.025 11.194 -1.436 1.00 46.81 180 THR A N 1
ATOM 1326 C CA . THR A 1 180 ? -7.431 11.628 -1.309 1.00 46.81 180 THR A CA 1
ATOM 1327 C C . THR A 1 180 ? -8.412 10.687 -2.033 1.00 46.81 180 THR A C 1
ATOM 1329 O O . THR A 1 180 ? -9.625 10.754 -1.850 1.00 46.81 180 THR A O 1
ATOM 1332 N N . GLY A 1 181 ? -7.903 9.771 -2.864 1.00 41.84 181 GLY A N 1
ATOM 1333 C CA . GLY A 1 181 ? -8.686 8.738 -3.548 1.00 41.84 181 GLY A CA 1
ATOM 1334 C C . GLY A 1 181 ? -8.768 7.393 -2.819 1.00 41.84 181 GLY A C 1
ATOM 1335 O O . GLY A 1 181 ? -9.411 6.480 -3.337 1.00 41.84 181 GLY A O 1
ATOM 1336 N N . LEU A 1 182 ? -8.124 7.223 -1.655 1.00 52.69 182 LEU A N 1
ATOM 1337 C CA . LEU A 1 182 ? -8.050 5.918 -0.993 1.00 52.69 182 LEU A CA 1
ATOM 1338 C C . LEU A 1 182 ? -9.436 5.480 -0.486 1.00 52.69 182 LEU A C 1
ATOM 1340 O O . LEU A 1 182 ? -10.032 6.136 0.369 1.00 52.69 182 LEU A O 1
ATOM 1344 N N . ILE A 1 183 ? -9.944 4.370 -1.027 1.00 50.41 183 ILE A N 1
ATOM 1345 C CA . ILE A 1 183 ? -11.248 3.798 -0.673 1.00 50.41 183 ILE A CA 1
ATOM 1346 C C . ILE A 1 183 ? -11.069 2.802 0.475 1.00 50.41 183 ILE A C 1
ATOM 1348 O O . ILE A 1 183 ? -10.261 1.874 0.389 1.00 50.41 183 ILE A O 1
ATOM 1352 N N . PHE A 1 184 ? -11.866 2.975 1.523 1.00 47.06 184 PHE A N 1
ATOM 1353 C CA . PHE A 1 184 ? -12.055 2.002 2.588 1.00 47.06 184 PHE A CA 1
ATOM 1354 C C . PHE A 1 184 ? -13.338 1.229 2.349 1.00 47.06 184 PHE A C 1
ATOM 1356 O O . PHE A 1 184 ? -14.388 1.842 2.173 1.00 47.06 184 PHE A O 1
ATOM 1363 N N . ALA A 1 185 ? -13.261 -0.095 2.401 1.00 42.69 185 ALA A N 1
ATOM 1364 C CA . ALA A 1 185 ? -14.425 -0.966 2.354 1.00 42.69 185 ALA A CA 1
ATOM 1365 C C . ALA A 1 185 ? -14.361 -1.913 3.554 1.00 42.69 185 ALA A C 1
ATOM 1367 O O . ALA A 1 185 ? -13.398 -2.658 3.708 1.00 42.69 185 ALA A O 1
ATOM 1368 N N . SER A 1 186 ? -15.358 -1.888 4.433 1.00 38.16 186 SER A N 1
ATOM 1369 C CA . SER A 1 186 ? -15.518 -2.923 5.457 1.00 38.16 186 SER A CA 1
ATOM 1370 C C . SER A 1 186 ? -16.563 -3.924 4.986 1.00 38.16 186 SER A C 1
ATOM 1372 O O . SER A 1 186 ? -17.586 -3.551 4.419 1.00 38.16 186 SER A O 1
ATOM 1374 N N . THR A 1 187 ? -16.309 -5.212 5.179 1.00 42.06 187 THR A N 1
ATOM 1375 C CA . THR A 1 187 ? -17.325 -6.249 4.977 1.00 42.06 187 THR A CA 1
ATOM 1376 C C . THR A 1 187 ? -17.455 -7.018 6.279 1.00 42.06 187 THR A C 1
ATOM 1378 O O . THR A 1 187 ? -16.566 -7.777 6.659 1.00 42.06 187 THR A O 1
ATOM 1381 N N . THR A 1 188 ? -18.554 -6.785 6.987 1.00 37.72 188 THR A N 1
ATOM 1382 C CA . THR A 1 188 ? -19.056 -7.673 8.037 1.00 37.72 188 THR A CA 1
ATOM 1383 C C . THR A 1 188 ? -20.167 -8.526 7.428 1.00 37.72 188 THR A C 1
ATOM 1385 O O . THR A 1 188 ? -20.931 -8.037 6.591 1.00 37.72 188 THR A O 1
ATOM 1388 N N . LEU A 1 189 ? -20.211 -9.818 7.777 1.00 33.94 189 LEU A N 1
ATOM 1389 C CA . LEU A 1 189 ? -21.159 -10.790 7.214 1.00 33.94 189 LEU A CA 1
ATOM 1390 C C . LEU A 1 189 ? -22.588 -10.200 7.202 1.00 33.94 189 LEU A C 1
ATOM 1392 O O . LEU A 1 189 ? -23.114 -9.837 8.250 1.00 33.94 189 LEU A O 1
ATOM 1396 N N . GLY A 1 190 ? -23.198 -10.072 6.017 1.00 37.06 190 GLY A N 1
ATOM 1397 C CA . GLY A 1 190 ? -24.604 -9.668 5.858 1.00 37.06 190 GLY A CA 1
ATOM 1398 C C . GLY A 1 190 ? -24.911 -8.182 5.597 1.00 37.06 190 GLY A C 1
ATOM 1399 O O . GLY A 1 190 ? -26.077 -7.859 5.381 1.00 37.06 190 GLY A O 1
ATOM 1400 N N . ARG A 1 191 ? -23.934 -7.259 5.541 1.00 36.84 191 ARG A N 1
ATOM 1401 C CA . ARG A 1 191 ? -24.178 -5.857 5.115 1.00 36.84 191 ARG A CA 1
ATOM 1402 C C . ARG A 1 191 ? -23.214 -5.407 4.013 1.00 36.84 191 ARG A C 1
ATOM 1404 O O . ARG A 1 191 ? -22.016 -5.663 4.079 1.00 36.84 191 ARG A O 1
ATOM 1411 N N . ARG A 1 192 ? -23.765 -4.736 2.986 1.00 32.78 192 ARG A N 1
ATOM 1412 C CA . ARG A 1 192 ? -23.021 -4.179 1.838 1.00 32.78 192 ARG A CA 1
ATOM 1413 C C . ARG A 1 192 ? -21.880 -3.276 2.319 1.00 32.78 192 ARG A C 1
ATOM 1415 O O . ARG A 1 192 ? -22.078 -2.470 3.226 1.00 32.78 192 ARG A O 1
ATOM 1422 N N . ALA A 1 193 ? -20.720 -3.394 1.674 1.00 38.34 193 ALA A N 1
ATOM 1423 C CA . ALA A 1 193 ? -19.545 -2.591 1.981 1.00 38.34 193 ALA A CA 1
ATOM 1424 C C . ALA A 1 193 ? -19.843 -1.090 1.862 1.00 38.34 193 ALA A C 1
ATOM 1426 O O . ALA A 1 193 ? -20.264 -0.610 0.809 1.00 38.34 193 ALA A O 1
ATOM 1427 N N . VAL A 1 194 ? -19.628 -0.344 2.947 1.00 43.09 194 VAL A N 1
ATOM 1428 C CA . VAL A 1 194 ? -19.723 1.118 2.927 1.00 43.09 194 VAL A CA 1
ATOM 1429 C C . VAL A 1 194 ? -18.372 1.656 2.469 1.00 43.09 194 VAL A C 1
ATOM 1431 O O . VAL A 1 194 ? -17.410 1.643 3.233 1.00 43.09 194 VAL A O 1
ATOM 1434 N N . ASN A 1 195 ? -18.305 2.118 1.221 1.00 42.34 195 ASN A N 1
ATOM 1435 C CA . ASN A 1 195 ? -17.119 2.778 0.683 1.00 42.34 195 ASN A CA 1
ATOM 1436 C C . ASN A 1 195 ? -16.990 4.184 1.293 1.00 42.34 195 ASN A C 1
ATOM 1438 O O . ASN A 1 195 ? -17.775 5.069 0.956 1.00 42.34 195 ASN A O 1
ATOM 1442 N N . ARG A 1 196 ? -16.007 4.419 2.170 1.00 50.97 196 ARG A N 1
ATOM 1443 C CA . ARG A 1 196 ? -15.634 5.776 2.626 1.00 50.97 196 ARG A CA 1
ATOM 1444 C C . ARG A 1 196 ? -14.266 6.149 2.061 1.00 50.97 196 ARG A C 1
ATOM 1446 O O . ARG A 1 196 ? -13.372 5.312 2.037 1.00 50.97 196 ARG A O 1
ATOM 1453 N N . ARG A 1 197 ? -14.108 7.384 1.579 1.00 47.00 197 ARG A N 1
ATOM 1454 C CA . ARG A 1 197 ? -12.832 7.910 1.061 1.00 47.00 197 ARG A CA 1
ATOM 1455 C C . ARG A 1 197 ? -12.120 8.742 2.127 1.00 47.00 197 ARG A C 1
ATOM 1457 O O . ARG A 1 197 ? -12.785 9.427 2.901 1.00 47.00 197 ARG A O 1
ATOM 1464 N N . LEU A 1 198 ? -10.789 8.697 2.141 1.00 44.09 198 LEU A N 1
ATOM 1465 C CA . LEU A 1 198 ? -9.951 9.681 2.840 1.00 44.09 198 LEU A CA 1
ATOM 1466 C C . LEU A 1 198 ? -10.208 11.075 2.249 1.00 44.09 198 LEU A C 1
ATOM 1468 O O . LEU A 1 198 ? -10.129 11.244 1.036 1.00 44.09 198 LEU A O 1
ATOM 1472 N N . GLN A 1 199 ? -10.513 12.066 3.085 1.00 41.31 199 GLN A N 1
ATOM 1473 C CA . GLN A 1 199 ? -10.685 13.452 2.647 1.00 41.31 199 GLN A CA 1
ATOM 1474 C C . GLN A 1 199 ? -9.586 14.321 3.261 1.00 41.31 199 GLN A C 1
ATOM 1476 O O . GLN A 1 199 ? -9.177 14.129 4.406 1.00 41.31 199 GLN A O 1
ATOM 1481 N N . VAL A 1 200 ? -9.073 15.264 2.475 1.00 36.56 200 VAL A N 1
ATOM 1482 C CA . VAL A 1 200 ? -8.213 16.332 2.986 1.00 36.56 200 VAL A CA 1
ATOM 1483 C C . VAL A 1 200 ? -9.166 17.394 3.527 1.00 36.56 200 VAL A C 1
ATOM 1485 O O . VAL A 1 200 ? -9.923 17.971 2.751 1.00 36.56 200 VAL A O 1
ATOM 1488 N N . SER A 1 201 ? -9.201 17.583 4.847 1.00 38.00 201 SER A N 1
ATOM 1489 C CA . SER A 1 201 ? -9.857 18.765 5.418 1.00 38.00 201 SER A CA 1
ATOM 1490 C C . SER A 1 201 ? -8.978 19.983 5.114 1.00 38.00 201 SER A C 1
ATOM 1492 O O . SER A 1 201 ? -7.755 19.826 5.205 1.00 38.00 201 SER A O 1
ATOM 1494 N N . PRO A 1 202 ? -9.558 21.136 4.730 1.00 36.97 202 PRO A N 1
ATOM 1495 C CA . PRO A 1 202 ? -8.810 22.385 4.605 1.00 36.97 202 PRO A CA 1
ATOM 1496 C C . PRO A 1 202 ? -8.101 22.752 5.912 1.00 36.97 202 PRO A C 1
ATOM 1498 O O . PRO A 1 202 ? -8.606 22.350 6.991 1.00 36.97 202 PRO A O 1
#

Nearest PDB structures (foldseek):
  8fop-assembly1_j  TM=7.677E-01  e=3.201E-11  Agrobacterium phage Milano
  8fqc-assembly1_K1  TM=7.869E-01  e=1.396E-10  Agrobacterium phage Milano
  8fop-assembly1_W  TM=7.711E-01  e=3.272E-06  Agrobacterium phage Milano
  8fop-assembly1_T  TM=6.914E-01  e=2.129E-06  Agrobacterium phage Milano
  8fop-assembly1_X  TM=6.805E-01  e=2.722E-06  Agrobacterium phage Milano

Solvent-accessible surface area (backbone atoms only — not comparable to full-atom values): 11883 Å² total; per-residue (Å²): 137,84,84,80,71,90,81,66,65,92,82,69,80,81,84,88,87,86,88,82,86,81,63,88,82,47,92,77,81,74,77,82,65,70,45,78,47,74,35,46,35,36,91,75,27,76,60,75,68,77,49,76,44,80,54,89,48,41,68,58,41,18,58,40,27,16,62,24,19,56,42,22,50,51,40,50,55,45,47,73,78,48,82,79,66,52,36,31,39,35,35,42,70,71,55,79,90,84,42,59,55,23,41,39,74,49,70,46,88,59,60,40,93,52,66,47,62,48,39,37,29,54,79,84,43,81,44,72,43,82,43,47,50,85,42,48,30,44,54,50,28,53,51,48,31,54,52,51,64,73,46,55,63,45,50,55,46,61,41,67,35,94,91,36,61,31,25,30,34,36,36,37,71,52,52,44,76,85,50,41,68,39,50,31,36,43,46,48,96,93,50,82,59,60,75,46,62,26,45,67,77,133

Organism: Raoultella terrigena (NCBI:txid577)

pLDDT: mean 78.93, std 15.55, range [32.78, 93.44]

Sequence (202 aa):
MTVPFSRVPGNLRTPLFYVEFDNSMANTATATQRTLLIGQMLAAGSTQVNIPVKVSSANGVSELTGKGSQLHGMMTAYQKNDTAAEIWILRWRDDSGSMVAAKGSIKVASQASQTGVISLYLAGTRVQLTVLATDTPAQIATALVAAIAKKTDLPVTAAVKSDATDTVELTAKMRGFWVTGLIFASTTLGRRAVNRRLQVSP

Secondary structure (DSSP, 8-state):
-----SSS-TT----S-------TTS------PEEEEEEEE-TT--SPTT--EEE--HHHHHHHH-TT-HHHHHHHHHHHH-SSSEEEEEEEE--TTT--EEEEEEE--S--SS-EEEEEEETTEEEEEEE-TT--HHHHHHHHHHHHHT-TTSSEEEEEETTEEEEEEEEEEEESGGGTTPEEEEE-TTS----EE-B---